Protein AF-A0A950TWC4-F1 (afdb_monomer_lite)

Structure (mmCIF, N/CA/C/O backbone):
data_AF-A0A950TWC4-F1
#
_entry.id   AF-A0A950TWC4-F1
#
loop_
_atom_site.group_PDB
_atom_site.id
_atom_site.type_symbol
_atom_site.label_atom_id
_atom_site.label_alt_id
_atom_site.label_comp_id
_atom_site.label_asym_id
_atom_site.label_entity_id
_atom_site.label_seq_id
_atom_site.pdbx_PDB_ins_code
_atom_site.Cartn_x
_atom_site.Cartn_y
_atom_site.Cartn_z
_atom_site.occupancy
_atom_site.B_iso_or_equiv
_atom_site.auth_seq_id
_atom_site.auth_comp_id
_atom_site.auth_asym_id
_atom_site.auth_atom_id
_atom_site.pdbx_PDB_model_num
ATOM 1 N N . MET A 1 1 ? 39.940 9.383 -43.742 1.00 41.28 1 MET A N 1
ATOM 2 C CA . MET A 1 1 ? 39.651 10.276 -42.597 1.00 41.28 1 MET A CA 1
ATOM 3 C C . MET A 1 1 ? 38.581 9.625 -41.734 1.00 41.28 1 MET A C 1
ATOM 5 O O . MET A 1 1 ? 37.446 9.519 -42.176 1.00 41.28 1 MET A O 1
ATOM 9 N N . ALA A 1 2 ? 38.954 9.111 -40.561 1.00 36.03 2 ALA A N 1
ATOM 10 C CA . ALA A 1 2 ? 38.044 8.441 -39.634 1.00 36.03 2 ALA A CA 1
ATOM 11 C C . ALA A 1 2 ? 37.537 9.447 -38.589 1.00 36.03 2 ALA A C 1
ATOM 13 O O . ALA A 1 2 ? 38.328 10.023 -37.844 1.00 36.03 2 ALA A O 1
ATOM 14 N N . ILE A 1 3 ? 36.223 9.676 -38.543 1.00 36.00 3 ILE A N 1
ATOM 15 C CA . ILE A 1 3 ? 35.595 10.560 -37.555 1.00 36.00 3 ILE A CA 1
ATOM 16 C C . ILE A 1 3 ? 35.283 9.733 -36.304 1.00 36.00 3 ILE A C 1
ATOM 18 O O . ILE A 1 3 ? 34.265 9.051 -36.213 1.00 36.00 3 ILE A O 1
ATOM 22 N N . SER A 1 4 ? 36.189 9.807 -35.331 1.00 35.09 4 SER A N 1
ATOM 23 C CA . SER A 1 4 ? 35.991 9.320 -33.966 1.00 35.09 4 SER A CA 1
ATOM 24 C C . SER A 1 4 ? 35.002 10.231 -33.232 1.00 35.09 4 SER A C 1
ATOM 26 O O . SER A 1 4 ? 35.330 11.358 -32.857 1.00 35.09 4 SER A O 1
ATOM 28 N N . ARG A 1 5 ? 33.765 9.762 -33.024 1.00 39.38 5 ARG A N 1
ATOM 29 C CA . ARG A 1 5 ? 32.800 10.411 -32.122 1.00 39.38 5 ARG A CA 1
ATOM 30 C C . ARG A 1 5 ? 32.915 9.795 -30.729 1.00 39.38 5 ARG A C 1
ATOM 32 O O . ARG A 1 5 ? 32.342 8.745 -30.452 1.00 39.38 5 ARG A O 1
ATOM 39 N N . LYS A 1 6 ? 33.619 10.492 -29.831 1.00 38.81 6 LYS A N 1
ATOM 40 C CA . LYS A 1 6 ? 33.555 10.267 -28.378 1.00 38.81 6 LYS A CA 1
ATOM 41 C C . LYS A 1 6 ? 32.110 10.466 -27.897 1.00 38.81 6 LYS A C 1
ATOM 43 O O . LYS A 1 6 ? 31.638 11.598 -27.813 1.00 38.81 6 LYS A O 1
ATOM 48 N N . ARG A 1 7 ? 31.407 9.379 -27.563 1.00 39.06 7 ARG A N 1
ATOM 49 C CA . ARG A 1 7 ? 30.139 9.433 -26.817 1.00 39.06 7 ARG A CA 1
ATOM 50 C C . ARG A 1 7 ? 30.451 9.751 -25.352 1.00 39.06 7 ARG A C 1
ATOM 52 O O . ARG A 1 7 ? 31.075 8.950 -24.664 1.00 39.06 7 ARG A O 1
ATOM 59 N N . LYS A 1 8 ? 30.035 10.932 -24.885 1.00 37.62 8 LYS A N 1
ATOM 60 C CA . LYS A 1 8 ? 29.981 11.258 -23.454 1.00 37.62 8 LYS A CA 1
ATOM 61 C C . LYS A 1 8 ? 28.914 10.368 -22.811 1.00 37.62 8 LYS A C 1
ATOM 63 O O . LYS A 1 8 ? 27.764 10.396 -23.237 1.00 37.62 8 LYS A O 1
ATOM 68 N N . GLY A 1 9 ? 29.315 9.567 -21.826 1.00 34.72 9 GLY A N 1
ATOM 69 C CA . GLY A 1 9 ? 28.400 8.761 -21.026 1.00 34.72 9 GLY A CA 1
ATOM 70 C C . GLY A 1 9 ? 27.410 9.649 -20.276 1.00 34.72 9 GLY A C 1
ATOM 71 O O . GLY A 1 9 ? 27.804 10.629 -19.641 1.00 34.72 9 GLY A O 1
ATOM 72 N N . ALA A 1 10 ? 26.127 9.304 -20.365 1.00 35.88 10 ALA A N 1
ATOM 73 C CA . ALA A 1 10 ? 25.090 9.866 -19.518 1.00 35.88 10 ALA A CA 1
ATOM 74 C C . ALA A 1 10 ? 25.408 9.497 -18.060 1.00 35.88 10 ALA A C 1
ATOM 76 O O . ALA A 1 10 ? 25.398 8.323 -17.689 1.00 35.88 10 ALA A O 1
ATOM 77 N N . LYS A 1 11 ? 25.744 10.494 -17.236 1.00 36.81 11 LYS A N 1
ATOM 78 C CA . LYS A 1 11 ? 25.841 10.317 -15.784 1.00 36.81 11 LYS A CA 1
ATOM 79 C C . LYS A 1 11 ? 24.438 10.003 -15.260 1.00 36.81 11 LYS A C 1
ATOM 81 O O . LYS A 1 11 ? 23.541 10.830 -15.388 1.00 36.81 11 LYS A O 1
ATOM 86 N N . ARG A 1 12 ? 24.263 8.804 -14.697 1.00 42.22 12 ARG A N 1
ATOM 87 C CA . ARG A 1 12 ? 23.040 8.360 -14.015 1.00 42.22 12 ARG A CA 1
ATOM 88 C C . ARG A 1 12 ? 22.663 9.357 -12.914 1.00 42.22 12 ARG A C 1
ATOM 90 O O . ARG A 1 12 ? 23.436 9.597 -11.992 1.00 42.22 12 ARG A O 1
ATOM 97 N N . GLN A 1 13 ? 21.456 9.899 -13.013 1.00 39.06 13 GLN A N 1
ATOM 98 C CA . GLN A 1 13 ? 20.828 10.832 -12.075 1.00 39.06 13 GLN A CA 1
ATOM 99 C C . GLN A 1 13 ? 20.218 10.094 -10.857 1.00 39.06 13 GLN A C 1
ATOM 101 O O . GLN A 1 13 ? 19.186 10.488 -10.333 1.00 39.06 13 GLN A O 1
ATOM 106 N N . THR A 1 14 ? 20.827 8.990 -10.406 1.00 45.31 14 THR A N 1
ATOM 107 C CA . THR A 1 14 ? 20.257 8.072 -9.395 1.00 45.31 14 THR A CA 1
ATOM 108 C C . THR A 1 14 ? 20.487 8.510 -7.942 1.00 45.31 14 THR A C 1
ATOM 110 O O . THR A 1 14 ? 19.869 7.970 -7.029 1.00 45.31 14 THR A O 1
ATOM 113 N N . GLY A 1 15 ? 21.334 9.518 -7.700 1.00 38.28 15 GLY A N 1
ATOM 114 C CA . GLY A 1 15 ? 21.684 9.962 -6.342 1.00 38.28 15 GLY A CA 1
ATOM 115 C C . GLY A 1 15 ? 20.553 10.661 -5.571 1.00 38.28 15 GLY A C 1
ATOM 116 O O . GLY A 1 15 ? 20.505 10.557 -4.349 1.00 38.28 15 GLY A O 1
ATOM 117 N N . SER A 1 16 ? 19.630 11.340 -6.266 1.00 50.72 16 SER A N 1
ATOM 118 C CA . SER A 1 16 ? 18.547 12.122 -5.638 1.00 50.72 16 SER A CA 1
ATOM 119 C C . SER A 1 16 ? 17.463 11.228 -5.025 1.00 50.72 16 SER A C 1
ATOM 121 O O . SER A 1 16 ? 17.103 11.381 -3.858 1.00 50.72 16 SER A O 1
ATOM 123 N N . SER A 1 17 ? 17.002 10.229 -5.783 1.00 54.53 17 SER A N 1
ATOM 124 C CA . SER A 1 17 ? 15.939 9.319 -5.346 1.00 54.53 17 SER A CA 1
ATOM 125 C C . SER A 1 17 ? 16.386 8.441 -4.170 1.00 54.53 17 SER A C 1
ATOM 127 O O . SER A 1 17 ? 15.661 8.315 -3.185 1.00 54.53 17 SER A O 1
ATOM 129 N N . LYS A 1 18 ? 17.628 7.932 -4.193 1.00 56.88 18 LYS A N 1
ATOM 130 C CA . LYS A 1 18 ? 18.190 7.134 -3.091 1.00 56.88 18 LYS A CA 1
ATOM 131 C C . LYS A 1 18 ? 18.278 7.929 -1.787 1.00 56.88 18 LYS A C 1
ATOM 133 O O . LYS A 1 18 ? 17.887 7.415 -0.745 1.00 56.88 18 LYS A O 1
ATOM 138 N N . ALA A 1 19 ? 18.734 9.184 -1.837 1.00 59.72 19 ALA A N 1
ATOM 139 C CA . ALA A 1 19 ? 18.812 10.054 -0.660 1.00 59.72 19 ALA A CA 1
ATOM 140 C C . ALA A 1 19 ? 17.426 10.375 -0.075 1.00 59.72 19 ALA A C 1
ATOM 142 O O . ALA A 1 19 ? 17.262 10.428 1.142 1.00 59.72 19 ALA A O 1
ATOM 143 N N . LYS A 1 20 ? 16.409 10.539 -0.929 1.00 63.12 20 LYS A N 1
ATOM 144 C CA . LYS A 1 20 ? 15.032 10.794 -0.496 1.00 63.12 20 LYS A CA 1
ATOM 145 C C . LYS A 1 20 ? 14.369 9.545 0.093 1.00 63.12 20 LYS A C 1
ATOM 147 O O . LYS A 1 20 ? 13.733 9.650 1.135 1.00 63.12 20 LYS A O 1
ATOM 152 N N . ILE A 1 21 ? 14.586 8.371 -0.505 1.00 59.56 21 ILE A N 1
ATOM 153 C CA . ILE A 1 21 ? 14.146 7.076 0.044 1.00 59.56 21 ILE A CA 1
ATOM 154 C C . ILE A 1 21 ? 14.851 6.785 1.373 1.00 59.56 21 ILE A C 1
ATOM 156 O O . ILE A 1 21 ? 14.195 6.355 2.314 1.00 59.56 21 ILE A O 1
ATOM 160 N N . LEU A 1 22 ? 16.151 7.080 1.491 1.00 61.31 22 LEU A N 1
ATOM 161 C CA . LEU A 1 22 ? 16.885 7.024 2.762 1.00 61.31 22 LEU A CA 1
ATOM 162 C C . LEU A 1 22 ? 16.287 7.986 3.798 1.00 61.31 22 LEU A C 1
ATOM 164 O O . LEU A 1 22 ? 16.036 7.578 4.921 1.00 61.31 22 LEU A O 1
ATOM 168 N N . GLY A 1 23 ? 15.944 9.217 3.413 1.00 67.50 23 GLY A N 1
ATOM 169 C CA . GLY A 1 23 ? 15.250 10.150 4.306 1.00 67.50 23 GLY A CA 1
ATOM 170 C C . GLY A 1 23 ? 13.864 9.657 4.744 1.00 67.50 23 GLY A C 1
ATOM 171 O O . GLY A 1 23 ? 13.478 9.846 5.896 1.00 67.50 23 GLY A O 1
ATOM 172 N N . ILE A 1 24 ? 13.120 8.992 3.854 1.00 63.09 24 ILE A N 1
ATOM 173 C CA . ILE A 1 24 ? 11.844 8.341 4.185 1.00 63.09 24 ILE A CA 1
ATOM 174 C C . ILE A 1 24 ? 12.077 7.141 5.111 1.00 63.09 24 ILE A C 1
ATOM 176 O O . ILE A 1 24 ? 11.343 6.987 6.079 1.00 63.09 24 ILE A O 1
ATOM 180 N N . ARG A 1 25 ? 13.117 6.333 4.872 1.00 61.06 25 ARG A N 1
ATOM 181 C CA . ARG A 1 25 ? 13.537 5.220 5.736 1.00 61.06 25 ARG A CA 1
ATOM 182 C C . ARG A 1 25 ? 13.889 5.695 7.141 1.00 61.06 25 ARG A C 1
ATOM 184 O O . ARG A 1 25 ? 13.463 5.072 8.110 1.00 61.06 25 ARG A O 1
ATOM 191 N N . ASP A 1 26 ? 14.654 6.771 7.256 1.00 68.56 26 ASP A N 1
ATOM 192 C CA . ASP A 1 26 ? 15.079 7.315 8.545 1.00 68.56 26 ASP A CA 1
ATOM 193 C C . ASP A 1 26 ? 13.873 7.864 9.319 1.00 68.56 26 ASP A C 1
ATOM 195 O O . ASP A 1 26 ? 13.725 7.583 10.508 1.00 68.56 26 ASP A O 1
ATOM 199 N N . ARG A 1 27 ? 12.940 8.545 8.633 1.00 64.94 27 ARG A N 1
ATOM 200 C CA . ARG A 1 27 ? 11.653 8.968 9.217 1.00 64.94 27 ARG A CA 1
ATOM 201 C C . ARG A 1 27 ? 10.775 7.786 9.615 1.00 64.94 27 ARG A C 1
ATOM 203 O O . ARG A 1 27 ? 10.258 7.787 10.720 1.00 64.94 27 ARG A O 1
ATOM 210 N N . LEU A 1 28 ? 10.655 6.766 8.768 1.00 58.25 28 LEU A N 1
ATOM 211 C CA . LEU A 1 28 ? 9.934 5.523 9.061 1.00 58.25 28 LEU A CA 1
ATOM 212 C C . LEU A 1 28 ? 10.497 4.831 10.298 1.00 58.25 28 LEU A C 1
ATOM 214 O O . LEU A 1 28 ? 9.746 4.424 11.174 1.00 58.25 28 LEU A O 1
ATOM 218 N N . THR A 1 29 ? 11.822 4.731 10.384 1.00 59.84 29 THR A N 1
ATOM 219 C CA . THR A 1 29 ? 12.501 4.135 11.536 1.00 59.84 29 THR A CA 1
ATOM 220 C C . THR A 1 29 ? 12.228 4.956 12.796 1.00 59.84 29 THR A C 1
ATOM 222 O O . THR A 1 29 ? 11.962 4.376 13.840 1.00 59.84 29 THR A O 1
ATOM 225 N N . ALA A 1 30 ? 12.223 6.289 12.702 1.00 61.56 30 ALA A N 1
ATOM 226 C CA . ALA A 1 30 ? 11.926 7.174 13.827 1.00 61.56 30 ALA A CA 1
ATOM 227 C C . ALA A 1 30 ? 10.441 7.167 14.248 1.00 61.56 30 ALA A C 1
ATOM 229 O O . ALA A 1 30 ? 10.151 7.211 15.438 1.00 61.56 30 ALA A O 1
ATOM 230 N N . GLU A 1 31 ? 9.502 7.095 13.300 1.00 58.06 31 GLU A N 1
ATOM 231 C CA . GLU A 1 31 ? 8.053 7.121 13.556 1.00 58.06 31 GLU A CA 1
ATOM 232 C C . GLU A 1 31 ? 7.493 5.748 13.960 1.00 58.06 31 GLU A C 1
ATOM 234 O O . GLU A 1 31 ? 6.546 5.681 14.742 1.00 58.06 31 GLU A O 1
ATOM 239 N N . MET A 1 32 ? 8.073 4.652 13.454 1.00 50.75 32 MET A N 1
ATOM 240 C CA . MET A 1 32 ? 7.693 3.275 13.806 1.00 50.75 32 MET A CA 1
ATOM 241 C C . MET A 1 32 ? 8.465 2.724 15.012 1.00 50.75 32 MET A C 1
ATOM 243 O O . MET A 1 32 ? 8.092 1.676 15.546 1.00 50.75 32 MET A O 1
ATOM 247 N N . ALA A 1 33 ? 9.529 3.394 15.462 1.00 48.38 33 ALA A N 1
ATOM 248 C CA . ALA A 1 33 ? 10.195 3.042 16.707 1.00 48.38 33 ALA A CA 1
ATOM 249 C C . ALA A 1 33 ? 9.285 3.365 17.898 1.00 48.38 33 ALA A C 1
ATOM 251 O O . ALA A 1 33 ? 9.281 4.472 18.428 1.00 48.38 33 ALA A O 1
ATOM 252 N N . LYS A 1 34 ? 8.574 2.348 18.382 1.00 49.22 34 LYS A N 1
ATOM 253 C CA . LYS A 1 34 ? 8.237 2.256 19.804 1.00 49.22 34 LYS A CA 1
ATOM 254 C C . LYS A 1 34 ? 8.767 0.946 20.383 1.00 49.22 34 LYS A C 1
ATOM 256 O O . LYS A 1 34 ? 8.036 -0.046 20.427 1.00 49.22 34 LYS A O 1
ATOM 261 N N . PRO A 1 35 ? 10.026 0.903 20.844 1.00 45.59 35 PRO A N 1
ATOM 262 C CA . PRO A 1 35 ? 10.302 0.214 22.090 1.00 45.59 35 PRO A CA 1
ATOM 263 C C . PRO A 1 35 ? 9.740 1.070 23.240 1.00 45.59 35 PRO A C 1
ATOM 265 O O . PRO A 1 35 ? 10.011 2.266 23.298 1.00 45.59 35 PRO A O 1
ATOM 268 N N . ASP A 1 36 ? 8.964 0.483 24.148 1.00 51.16 36 ASP A N 1
ATOM 269 C CA . ASP A 1 36 ? 8.705 1.109 25.454 1.00 51.16 36 ASP A CA 1
ATOM 270 C C . ASP A 1 36 ? 9.910 0.836 26.387 1.00 51.16 36 ASP A C 1
ATOM 272 O O . ASP A 1 36 ? 10.620 -0.165 26.213 1.00 51.16 36 ASP A O 1
ATOM 276 N N . PRO A 1 37 ? 10.249 1.726 27.330 1.00 49.66 37 PRO A N 1
ATOM 277 C CA . PRO A 1 37 ? 11.263 2.759 27.161 1.00 49.66 37 PRO A CA 1
ATOM 278 C C . PRO A 1 37 ? 12.491 2.509 28.051 1.00 49.66 37 PRO A C 1
ATOM 280 O O . PRO A 1 37 ? 13.378 3.352 28.135 1.00 49.66 37 PRO A O 1
ATOM 283 N N . GLU A 1 38 ? 12.570 1.347 28.703 1.00 47.62 38 GLU A N 1
ATOM 284 C CA . GLU A 1 38 ? 13.631 1.072 29.672 1.00 47.62 38 GLU A CA 1
ATOM 285 C C . GLU A 1 38 ? 14.754 0.190 29.124 1.00 47.62 38 GLU A C 1
ATOM 287 O O . GLU A 1 38 ? 15.860 0.277 29.640 1.00 47.62 38 GLU A O 1
ATOM 292 N N . ASN A 1 39 ? 14.535 -0.652 28.098 1.00 49.62 39 ASN A N 1
ATOM 293 C CA . ASN A 1 39 ? 15.540 -1.678 27.753 1.00 49.62 39 ASN A CA 1
ATOM 294 C C . 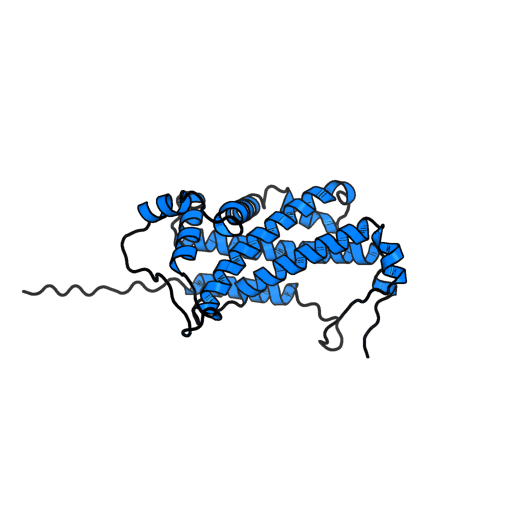ASN A 1 39 ? 15.613 -2.140 26.281 1.00 49.62 39 ASN A C 1
ATOM 296 O O . ASN A 1 39 ? 16.302 -3.119 25.997 1.00 49.62 39 ASN A O 1
ATOM 300 N N . GLY A 1 40 ? 14.905 -1.509 25.334 1.00 59.25 40 GLY A N 1
ATOM 301 C CA . GLY A 1 40 ? 14.976 -1.901 23.911 1.00 59.25 40 GLY A CA 1
ATOM 302 C C . GLY A 1 40 ? 14.527 -3.343 23.616 1.00 59.25 40 GLY A C 1
ATOM 303 O O . GLY A 1 40 ? 14.855 -3.897 22.567 1.00 59.25 40 GLY A O 1
ATOM 304 N N . LYS A 1 41 ? 13.799 -3.976 24.545 1.00 56.41 41 LYS A N 1
ATOM 305 C CA . LYS A 1 41 ? 13.308 -5.349 24.396 1.00 56.41 41 LYS A CA 1
ATOM 306 C C . LYS A 1 41 ? 12.046 -5.382 23.523 1.00 56.41 41 LYS A C 1
ATOM 308 O O . LYS A 1 41 ? 11.254 -4.440 23.560 1.00 56.41 41 LYS A O 1
ATOM 313 N N . PRO A 1 42 ? 11.814 -6.477 22.773 1.00 66.06 42 PRO A N 1
ATOM 314 C CA . PRO A 1 42 ? 10.547 -6.695 22.086 1.00 66.06 42 PRO A CA 1
ATOM 315 C C . PRO A 1 42 ? 9.387 -6.698 23.087 1.00 66.06 42 PRO A C 1
ATOM 317 O O . PRO A 1 42 ? 9.432 -7.427 24.077 1.00 66.06 42 PRO A O 1
ATOM 320 N N . TRP A 1 43 ? 8.335 -5.931 22.810 1.00 68.00 43 TRP A N 1
ATOM 321 C CA . TRP A 1 43 ? 7.103 -5.948 23.596 1.00 68.00 43 TRP A CA 1
ATOM 322 C C . TRP A 1 43 ? 6.042 -6.815 22.914 1.00 68.00 43 TRP A C 1
ATOM 324 O O . TRP A 1 43 ? 6.047 -6.999 21.693 1.00 68.00 43 TRP A O 1
ATOM 334 N N . ARG A 1 44 ? 5.144 -7.401 23.711 1.00 73.25 44 ARG A N 1
ATOM 335 C CA . ARG A 1 44 ? 4.032 -8.226 23.227 1.00 73.25 44 ARG A CA 1
ATOM 336 C C . ARG A 1 44 ? 2.809 -8.025 24.112 1.00 73.25 44 ARG A C 1
ATOM 338 O O . ARG A 1 44 ? 2.931 -7.977 25.328 1.00 73.25 44 ARG A O 1
ATOM 345 N N . VAL A 1 45 ? 1.639 -7.981 23.484 1.00 76.00 45 VAL A N 1
ATOM 346 C CA . VAL A 1 45 ? 0.331 -8.006 24.148 1.00 76.00 45 VAL A CA 1
ATOM 347 C C . VAL A 1 45 ? -0.315 -9.358 23.870 1.00 76.00 45 VAL A C 1
ATOM 349 O O . VAL A 1 45 ? -0.332 -9.813 22.726 1.00 76.00 45 VAL A O 1
ATOM 352 N N . GLN A 1 46 ? -0.818 -10.021 24.911 1.00 80.19 46 GLN A N 1
ATOM 353 C CA . GLN A 1 46 ? -1.463 -11.330 24.811 1.00 80.19 46 GLN A CA 1
ATOM 354 C C . GLN A 1 46 ? -2.918 -11.245 25.273 1.00 80.19 46 GLN A C 1
ATOM 356 O O . GLN A 1 46 ? -3.247 -10.499 26.187 1.00 80.19 46 GLN A O 1
ATOM 361 N N . LEU A 1 47 ? -3.789 -12.035 24.644 1.00 82.50 47 LEU A N 1
ATOM 362 C CA . LEU A 1 47 ? -5.189 -12.188 25.035 1.00 82.50 47 LEU A CA 1
ATOM 363 C C . LEU A 1 47 ? -5.405 -13.606 25.556 1.00 82.50 47 LEU A C 1
ATOM 365 O O . LEU A 1 47 ? -5.095 -14.57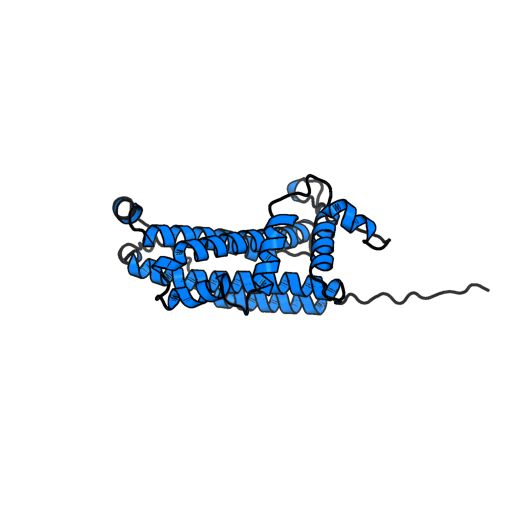5 24.864 1.00 82.50 47 LEU A O 1
ATOM 369 N N . ASN A 1 48 ? -5.972 -13.735 26.754 1.00 84.62 48 ASN A N 1
ATOM 370 C CA . ASN A 1 48 ? -6.426 -15.034 27.246 1.00 84.62 48 ASN A CA 1
ATOM 371 C C . ASN A 1 48 ? -7.772 -15.436 26.603 1.00 84.62 48 ASN A C 1
ATOM 373 O O . ASN A 1 48 ? -8.504 -14.601 26.061 1.00 84.62 48 ASN A O 1
ATOM 377 N N . GLY A 1 49 ? -8.107 -16.730 26.668 1.00 87.56 49 GLY A N 1
ATOM 378 C CA . GLY A 1 49 ? -9.298 -17.287 26.014 1.00 87.56 49 GLY A CA 1
ATOM 379 C C . GLY A 1 49 ? -10.617 -16.674 26.496 1.00 87.56 49 GLY A C 1
ATOM 380 O O . GLY A 1 49 ? -11.481 -16.360 25.678 1.00 87.56 49 GLY A O 1
ATOM 381 N N . SER A 1 50 ? -10.756 -16.435 27.803 1.00 87.56 50 SER A N 1
ATOM 382 C CA . SER A 1 50 ? -11.952 -15.814 28.388 1.00 87.56 50 SER A CA 1
ATOM 383 C C . SER A 1 50 ? -12.155 -14.384 27.882 1.00 87.56 50 SER A C 1
ATOM 385 O O . SER A 1 50 ? -13.268 -14.004 27.515 1.00 87.56 50 SER A O 1
ATOM 387 N N . ARG A 1 51 ? -11.075 -13.597 27.788 1.00 86.62 51 ARG A N 1
ATOM 388 C CA . ARG A 1 51 ? -11.121 -12.229 27.266 1.00 86.62 51 ARG A CA 1
ATOM 389 C C . ARG A 1 51 ? -11.464 -12.210 25.783 1.00 86.62 51 ARG A C 1
ATOM 391 O O . ARG A 1 51 ? -12.299 -11.411 25.370 1.00 86.62 51 ARG A O 1
ATOM 398 N N . LEU A 1 52 ? -10.887 -13.113 24.992 1.00 90.75 52 LEU A N 1
ATOM 399 C CA . LEU A 1 52 ? -11.238 -13.249 23.578 1.00 90.75 52 LEU A CA 1
ATOM 400 C C . LEU A 1 52 ? -12.721 -13.609 23.392 1.00 90.75 52 LEU A C 1
ATOM 402 O O . LEU A 1 52 ? -13.386 -13.043 22.525 1.00 90.75 52 LEU A O 1
ATOM 406 N N . ALA A 1 53 ? -13.257 -14.519 24.213 1.00 91.88 53 ALA A N 1
ATOM 407 C CA . ALA A 1 53 ? -14.666 -14.906 24.159 1.00 91.88 53 ALA A CA 1
ATOM 408 C C . ALA A 1 53 ? -15.612 -13.726 24.435 1.00 91.88 53 ALA A C 1
ATOM 410 O O . ALA A 1 53 ? -16.659 -13.633 23.795 1.00 91.88 53 ALA A O 1
ATOM 411 N N . TYR A 1 54 ? -15.217 -12.821 25.336 1.00 90.94 54 TYR A N 1
ATOM 412 C CA . TYR A 1 54 ? -15.933 -11.578 25.620 1.00 90.94 54 TYR A CA 1
ATOM 413 C C . TYR A 1 54 ? -15.817 -10.568 24.465 1.00 90.94 54 TYR A C 1
ATOM 415 O O . TYR A 1 54 ? -16.823 -10.069 23.967 1.00 90.94 54 TYR A O 1
ATOM 423 N N . LEU A 1 55 ? -14.596 -10.314 23.983 1.00 93.38 55 LEU A N 1
ATOM 424 C CA . LEU A 1 55 ? -14.321 -9.265 22.997 1.00 93.38 55 LEU A CA 1
ATOM 425 C C . LEU A 1 55 ? -14.756 -9.611 21.568 1.00 93.38 55 LEU A C 1
ATOM 427 O O . LEU A 1 55 ? -14.970 -8.710 20.768 1.00 93.38 55 LEU A O 1
ATOM 431 N N . ARG A 1 56 ? -14.912 -10.889 21.199 1.00 93.88 56 ARG A N 1
ATOM 432 C CA . ARG A 1 56 ? -15.223 -11.280 19.804 1.00 93.88 56 ARG A CA 1
ATOM 433 C C . ARG A 1 56 ? -16.514 -10.667 19.239 1.00 93.88 56 ARG A C 1
ATOM 435 O O . ARG A 1 56 ? -16.665 -10.609 18.023 1.00 93.88 56 ARG A O 1
ATOM 442 N N . GLY A 1 57 ? -17.451 -10.281 20.110 1.00 93.94 57 GLY A N 1
ATOM 443 C CA . GLY A 1 57 ? -18.687 -9.588 19.740 1.00 93.94 57 GLY A CA 1
ATOM 444 C C . GLY A 1 57 ? -18.594 -8.064 19.844 1.00 93.94 57 GLY A C 1
ATOM 445 O O . GLY A 1 57 ? -19.482 -7.379 19.342 1.00 93.94 57 GLY A O 1
ATOM 446 N N . ASP A 1 58 ? -17.536 -7.542 20.469 1.00 95.56 58 ASP A N 1
ATOM 447 C CA . ASP A 1 58 ? -17.295 -6.113 20.619 1.00 95.56 58 ASP A CA 1
ATOM 448 C C . ASP A 1 58 ? -16.926 -5.511 19.253 1.00 95.56 58 ASP A C 1
ATOM 450 O O . ASP A 1 58 ? -15.912 -5.876 18.642 1.00 95.56 58 ASP A O 1
ATOM 454 N N . PRO A 1 59 ? -17.733 -4.578 18.735 1.00 95.88 59 PRO A N 1
ATOM 455 C CA . PRO A 1 59 ? -17.464 -3.994 17.439 1.00 95.88 59 PRO A CA 1
ATOM 456 C C . PRO A 1 59 ? -16.173 -3.157 17.355 1.00 95.88 59 PRO A C 1
ATOM 458 O O . PRO A 1 59 ? -15.608 -3.063 16.263 1.00 95.88 59 PRO A O 1
ATOM 461 N N . ASP A 1 60 ? -15.700 -2.565 18.455 1.00 95.88 60 ASP A N 1
ATOM 462 C CA . ASP A 1 60 ? -14.429 -1.831 18.500 1.00 95.88 60 ASP A CA 1
ATOM 463 C C . ASP A 1 60 ? -13.247 -2.795 18.472 1.00 95.88 60 ASP A C 1
ATOM 465 O O . ASP A 1 60 ? -12.278 -2.554 17.750 1.00 95.88 60 ASP A O 1
ATOM 469 N N . PHE A 1 61 ? -13.370 -3.952 19.125 1.00 95.62 61 PHE A N 1
ATOM 470 C CA . PHE A 1 61 ? -12.388 -5.028 19.001 1.00 95.62 61 PHE A CA 1
ATOM 471 C C . PHE A 1 61 ? -12.319 -5.590 17.576 1.00 95.62 61 PHE A C 1
ATOM 473 O O . PHE A 1 61 ? -11.239 -5.833 17.036 1.00 95.62 61 PHE A O 1
ATOM 480 N N . LEU A 1 62 ? -13.465 -5.757 16.913 1.00 96.81 62 LEU A N 1
ATOM 481 C CA . LEU A 1 62 ? -13.485 -6.181 15.512 1.00 96.81 62 LEU A CA 1
ATOM 482 C C . LEU A 1 62 ? -12.803 -5.153 14.600 1.00 96.81 62 LEU A C 1
ATOM 484 O O . LEU A 1 62 ? -12.078 -5.541 13.680 1.00 96.81 62 LEU A O 1
ATOM 488 N N . THR A 1 63 ? -13.011 -3.855 14.836 1.00 97.56 63 THR A N 1
ATOM 489 C CA . THR A 1 63 ? -12.299 -2.794 14.110 1.00 97.56 63 THR A CA 1
ATOM 490 C C . THR A 1 63 ? -10.805 -2.824 14.414 1.00 97.56 63 THR A C 1
ATOM 492 O O . THR A 1 63 ? -10.014 -2.756 13.474 1.00 97.56 63 THR A O 1
ATOM 495 N N . LEU A 1 64 ? -10.417 -2.999 15.680 1.00 95.56 64 LEU A N 1
ATOM 496 C CA . LEU A 1 64 ? -9.024 -3.114 16.116 1.00 95.56 64 LEU A CA 1
ATOM 497 C C . LEU A 1 64 ? -8.299 -4.204 15.320 1.00 95.56 64 LEU A C 1
ATOM 499 O O . LEU A 1 64 ? -7.289 -3.935 14.673 1.00 95.56 64 LEU A O 1
ATOM 503 N N . VAL A 1 65 ? -8.870 -5.411 15.273 1.00 96.25 65 VAL A N 1
ATOM 504 C CA . VAL A 1 65 ? -8.301 -6.541 14.523 1.00 96.25 65 VAL A CA 1
ATOM 505 C C . VAL A 1 65 ? -8.227 -6.239 13.023 1.00 96.25 65 VAL A C 1
ATOM 507 O O . VAL A 1 65 ? -7.225 -6.555 12.380 1.00 96.25 65 VAL A O 1
ATOM 510 N N . LYS A 1 66 ? -9.257 -5.618 12.433 1.00 97.69 66 LYS A N 1
ATOM 511 C CA . LYS A 1 66 ? -9.249 -5.254 11.004 1.00 97.69 66 LYS A CA 1
ATOM 512 C C . LYS A 1 66 ? -8.154 -4.233 10.681 1.00 97.69 66 LYS A C 1
ATOM 514 O O . LYS A 1 66 ? -7.446 -4.419 9.693 1.00 97.69 66 LYS A O 1
ATOM 519 N N . ILE A 1 67 ? -7.990 -3.202 11.511 1.00 97.12 67 ILE A N 1
ATOM 520 C CA . ILE A 1 67 ? -6.925 -2.202 11.366 1.00 97.12 67 ILE A CA 1
ATOM 521 C C . ILE A 1 67 ? -5.556 -2.859 11.554 1.00 97.12 67 ILE A C 1
ATOM 523 O O . ILE A 1 67 ? -4.693 -2.682 10.700 1.00 97.12 67 ILE A O 1
ATOM 527 N N . GLY A 1 68 ? -5.377 -3.705 12.572 1.00 95.94 68 GLY A N 1
ATOM 528 C CA . GLY A 1 68 ? -4.133 -4.452 12.781 1.00 95.94 68 GLY A CA 1
ATOM 529 C C . GLY A 1 68 ? -3.754 -5.338 11.586 1.00 95.94 68 GLY A C 1
ATOM 530 O O . GLY A 1 68 ? -2.593 -5.382 11.182 1.00 95.94 68 GLY A O 1
ATOM 531 N N . ARG A 1 69 ? -4.731 -5.986 10.933 1.00 98.00 69 ARG A N 1
ATOM 532 C CA . ARG A 1 69 ? -4.495 -6.746 9.689 1.00 98.00 69 ARG A CA 1
ATOM 533 C C . ARG A 1 69 ? -4.004 -5.856 8.546 1.00 98.00 69 ARG A C 1
ATOM 535 O O . ARG A 1 69 ? -3.091 -6.257 7.827 1.00 98.00 69 ARG A O 1
ATOM 542 N N . VAL A 1 70 ? -4.593 -4.672 8.384 1.00 97.44 70 VAL A N 1
ATOM 543 C CA . VAL A 1 70 ? -4.158 -3.684 7.383 1.00 97.44 70 VAL A CA 1
ATOM 544 C C . VAL A 1 70 ? -2.748 -3.187 7.696 1.00 97.44 70 VAL A C 1
ATOM 546 O O . VAL A 1 70 ? -1.906 -3.163 6.801 1.00 97.44 70 VAL A O 1
ATOM 549 N N . MET A 1 71 ? -2.462 -2.872 8.962 1.00 96.44 71 MET A N 1
ATOM 550 C CA . MET A 1 71 ? -1.132 -2.457 9.407 1.00 96.44 71 MET A CA 1
ATOM 551 C C . MET A 1 71 ? -0.076 -3.513 9.088 1.00 96.44 71 MET A C 1
ATOM 553 O O . MET A 1 71 ? 0.933 -3.181 8.478 1.00 96.44 71 MET A O 1
ATOM 557 N N . ASN A 1 72 ? -0.325 -4.786 9.411 1.00 96.12 72 ASN A N 1
ATOM 558 C CA . ASN A 1 72 ? 0.608 -5.875 9.105 1.00 96.12 72 ASN A CA 1
ATOM 559 C C . ASN A 1 72 ? 0.894 -5.986 7.603 1.00 96.12 72 ASN A C 1
ATOM 561 O O . ASN A 1 72 ? 2.048 -6.124 7.199 1.00 96.12 72 ASN A O 1
ATOM 565 N N . ALA A 1 73 ? -0.151 -5.911 6.776 1.00 97.00 73 ALA A N 1
ATOM 566 C CA . ALA A 1 73 ? -0.024 -6.034 5.330 1.00 97.00 73 ALA A CA 1
ATOM 567 C C . ALA A 1 73 ? 0.790 -4.876 4.726 1.00 97.00 73 ALA A C 1
ATOM 569 O O . ALA A 1 73 ? 1.720 -5.108 3.949 1.00 97.00 73 ALA A O 1
ATOM 570 N N . ILE A 1 74 ? 0.486 -3.634 5.121 1.00 96.31 74 ILE A N 1
ATOM 571 C CA . ILE A 1 74 ? 1.205 -2.452 4.634 1.00 96.31 74 ILE A CA 1
ATOM 572 C C . ILE A 1 74 ? 2.638 -2.434 5.179 1.00 96.31 74 ILE A C 1
ATOM 574 O O . ILE A 1 74 ? 3.560 -2.216 4.402 1.00 96.31 74 ILE A O 1
ATOM 578 N N . ALA A 1 75 ? 2.857 -2.716 6.467 1.00 94.00 75 ALA A N 1
ATOM 579 C CA . ALA A 1 75 ? 4.191 -2.714 7.073 1.00 94.00 75 ALA A CA 1
ATOM 580 C C . ALA A 1 75 ? 5.122 -3.746 6.423 1.00 94.00 75 ALA A C 1
ATOM 582 O O . ALA A 1 75 ? 6.268 -3.423 6.118 1.00 94.00 75 ALA A O 1
ATOM 583 N N . PHE A 1 76 ? 4.623 -4.954 6.137 1.00 94.38 76 PHE A N 1
ATOM 584 C CA . PHE A 1 76 ? 5.371 -5.969 5.392 1.00 94.38 76 PHE A CA 1
ATOM 585 C C . PHE A 1 76 ? 5.818 -5.456 4.014 1.00 94.38 76 PHE A C 1
ATOM 587 O O . PHE A 1 76 ? 6.989 -5.564 3.650 1.00 94.38 76 PHE A O 1
ATOM 594 N N . ALA A 1 77 ? 4.893 -4.863 3.257 1.00 95.38 77 ALA A N 1
ATOM 595 C CA . ALA A 1 77 ? 5.174 -4.386 1.910 1.00 95.38 77 ALA A CA 1
ATOM 596 C C . ALA A 1 77 ? 6.082 -3.139 1.905 1.00 95.38 77 ALA A C 1
ATOM 598 O O . ALA A 1 77 ? 7.022 -3.053 1.119 1.00 95.38 77 ALA A O 1
ATOM 599 N N . VAL A 1 78 ? 5.875 -2.197 2.827 1.00 92.50 78 VAL A N 1
ATOM 600 C CA . VAL A 1 78 ? 6.762 -1.036 2.998 1.00 92.50 78 VAL A CA 1
ATOM 601 C C . VAL A 1 78 ? 8.166 -1.491 3.384 1.00 92.50 78 VAL A C 1
ATOM 603 O O . VAL A 1 78 ? 9.131 -1.004 2.805 1.00 92.50 78 VAL A O 1
ATOM 606 N N . HIS A 1 79 ? 8.302 -2.469 4.284 1.00 91.12 79 HIS A N 1
ATOM 607 C CA . HIS A 1 79 ? 9.608 -3.015 4.645 1.00 91.12 79 HIS A CA 1
ATOM 608 C C . HIS A 1 79 ? 10.338 -3.582 3.417 1.00 91.12 79 HIS A C 1
ATOM 610 O O . HIS A 1 79 ? 11.496 -3.248 3.179 1.00 91.12 79 HIS A O 1
ATOM 616 N N . GLY A 1 80 ? 9.665 -4.389 2.591 1.00 90.62 80 GLY A N 1
ATOM 617 C CA . GLY A 1 80 ? 10.258 -4.903 1.351 1.00 90.62 80 GLY A CA 1
ATOM 618 C C . GLY A 1 80 ? 10.655 -3.803 0.356 1.00 90.62 80 GLY A C 1
ATOM 619 O O . GLY A 1 80 ? 11.687 -3.914 -0.301 1.00 90.62 80 GLY A O 1
ATOM 620 N N . ALA A 1 81 ? 9.880 -2.718 0.276 1.00 90.19 81 ALA A N 1
ATOM 621 C CA . ALA A 1 81 ? 10.164 -1.587 -0.608 1.00 90.19 81 ALA A CA 1
ATOM 622 C C . ALA A 1 81 ? 11.287 -0.674 -0.085 1.00 90.19 81 ALA A C 1
ATOM 624 O O . ALA A 1 81 ? 12.003 -0.069 -0.869 1.00 90.19 81 ALA A O 1
ATOM 625 N N . VAL A 1 82 ? 11.455 -0.549 1.230 1.00 86.19 82 VAL A N 1
ATOM 626 C CA . VAL A 1 82 ? 12.439 0.364 1.837 1.00 86.19 82 VAL A CA 1
ATOM 627 C C . VAL A 1 82 ? 13.791 -0.307 2.059 1.00 86.19 82 VAL A C 1
ATOM 629 O O . VAL A 1 82 ? 14.833 0.334 1.918 1.00 86.19 82 VAL A O 1
ATOM 632 N N . TYR A 1 83 ? 13.779 -1.590 2.418 1.00 84.00 83 TYR A N 1
ATOM 633 C CA . TYR A 1 83 ? 14.988 -2.362 2.708 1.00 84.00 83 TYR A CA 1
ATOM 634 C C . TYR A 1 83 ? 15.394 -3.300 1.569 1.00 84.00 83 TYR A C 1
ATOM 636 O O . TYR A 1 83 ? 16.457 -3.913 1.652 1.00 84.00 83 TYR A O 1
ATOM 644 N N . GLY A 1 84 ? 14.591 -3.404 0.505 1.00 80.94 84 GLY A N 1
ATOM 645 C CA . GLY A 1 84 ? 15.041 -4.013 -0.742 1.00 80.94 84 GLY A CA 1
ATOM 646 C C . GLY A 1 84 ? 16.241 -3.238 -1.286 1.00 80.94 84 GLY A C 1
ATOM 647 O O . GLY A 1 84 ? 16.224 -2.009 -1.302 1.00 80.94 84 GLY A O 1
ATOM 648 N N . ASP A 1 85 ? 17.287 -3.948 -1.709 1.00 84.06 85 ASP A N 1
ATOM 649 C CA . ASP A 1 85 ? 18.482 -3.353 -2.316 1.00 84.06 85 ASP A CA 1
ATOM 650 C C . ASP A 1 85 ? 18.433 -3.506 -3.846 1.00 84.06 85 ASP A C 1
ATOM 652 O O . ASP A 1 85 ? 19.007 -4.456 -4.390 1.00 84.06 85 ASP A O 1
ATOM 656 N N . PRO A 1 86 ? 17.722 -2.615 -4.567 1.00 83.06 86 PRO A N 1
ATOM 657 C CA . PRO A 1 86 ? 17.546 -2.736 -6.009 1.00 83.06 86 PRO A CA 1
ATOM 658 C C . PRO A 1 86 ? 18.834 -2.548 -6.811 1.00 83.06 86 PRO A C 1
ATOM 660 O O . PRO A 1 86 ? 18.849 -2.861 -7.998 1.00 83.06 86 PRO A O 1
ATOM 663 N N . GLU A 1 87 ? 19.893 -2.012 -6.199 1.00 85.69 87 GLU A N 1
ATOM 664 C CA . GLU A 1 87 ? 21.181 -1.788 -6.859 1.00 85.69 87 GLU A CA 1
ATOM 665 C C . GLU A 1 87 ? 22.182 -2.917 -6.577 1.00 85.69 87 GLU A C 1
ATOM 667 O O . GLU A 1 87 ? 23.079 -3.136 -7.392 1.00 85.69 87 GLU A O 1
ATOM 672 N N . GLY A 1 88 ? 22.044 -3.623 -5.450 1.00 86.69 88 GLY A N 1
ATOM 673 C CA . GLY A 1 88 ? 22.984 -4.664 -5.031 1.00 86.69 88 GLY A CA 1
ATOM 674 C C . GLY A 1 88 ? 22.653 -6.082 -5.493 1.00 86.69 88 GLY A C 1
ATOM 675 O O . GLY A 1 88 ? 23.556 -6.915 -5.528 1.00 86.69 88 GLY A O 1
ATOM 676 N N . SER A 1 89 ? 21.397 -6.385 -5.845 1.00 91.44 89 SER A N 1
ATOM 677 C CA . SER A 1 89 ? 21.001 -7.741 -6.265 1.00 91.44 89 SER A CA 1
ATOM 678 C C . SER A 1 89 ? 19.731 -7.774 -7.117 1.00 91.44 89 SER A C 1
ATOM 680 O O . SER A 1 89 ? 18.866 -6.897 -7.027 1.00 91.44 89 SER A O 1
ATOM 682 N N . VAL A 1 90 ? 19.581 -8.831 -7.915 1.00 90.25 90 VAL A N 1
ATOM 683 C CA . VAL A 1 90 ? 18.377 -9.100 -8.709 1.00 90.25 90 VAL A CA 1
ATOM 684 C C . VAL A 1 90 ? 17.179 -9.379 -7.797 1.00 90.25 90 VAL A C 1
ATOM 686 O O . VAL A 1 90 ? 16.079 -8.869 -8.040 1.00 90.25 90 VAL A O 1
ATOM 689 N N . VAL A 1 91 ? 17.388 -10.122 -6.704 1.00 90.44 91 VAL A N 1
ATOM 690 C CA . VAL A 1 91 ? 16.361 -10.331 -5.673 1.00 90.44 91 VAL A CA 1
ATOM 691 C C . VAL A 1 91 ? 15.944 -9.019 -5.032 1.00 90.44 91 VAL A C 1
ATOM 693 O O . VAL A 1 91 ? 14.747 -8.795 -4.851 1.00 90.44 91 VAL A O 1
ATOM 696 N N . GLY A 1 92 ? 16.902 -8.152 -4.706 1.00 91.19 92 GLY A N 1
ATOM 697 C CA . GLY A 1 92 ? 16.633 -6.845 -4.119 1.00 91.19 92 GLY A CA 1
ATOM 698 C C . GLY A 1 92 ? 15.817 -5.955 -5.052 1.00 91.19 92 GLY A C 1
ATOM 699 O O . GLY A 1 92 ? 14.861 -5.322 -4.603 1.00 91.19 92 GLY A O 1
ATOM 700 N N . ALA A 1 93 ? 16.098 -5.982 -6.360 1.00 90.31 93 ALA A N 1
ATOM 701 C CA . ALA A 1 93 ? 15.311 -5.257 -7.361 1.00 90.31 93 ALA A CA 1
ATOM 702 C C . ALA A 1 93 ? 13.862 -5.758 -7.429 1.00 90.31 93 ALA A C 1
ATOM 704 O O . ALA A 1 93 ? 12.928 -4.952 -7.378 1.00 90.31 93 ALA A O 1
ATOM 705 N N . ARG A 1 94 ? 13.668 -7.084 -7.458 1.00 91.50 94 ARG A N 1
ATOM 706 C CA . ARG A 1 94 ? 12.339 -7.714 -7.409 1.00 91.50 94 ARG A CA 1
ATOM 707 C C . ARG A 1 94 ? 11.589 -7.340 -6.134 1.00 91.50 94 ARG A C 1
ATOM 709 O O . ARG A 1 94 ? 10.428 -6.942 -6.191 1.00 91.50 94 ARG A O 1
ATOM 716 N N . GLN A 1 95 ? 12.244 -7.479 -4.979 1.00 92.56 95 GLN A N 1
ATOM 717 C CA . GLN A 1 95 ? 11.659 -7.162 -3.677 1.00 92.56 95 GLN A CA 1
ATOM 718 C C . GLN A 1 95 ? 11.232 -5.700 -3.623 1.00 92.56 95 GLN A C 1
ATOM 720 O O . GLN A 1 95 ? 10.083 -5.434 -3.285 1.00 92.56 95 GLN A O 1
ATOM 725 N N . TYR A 1 96 ? 12.098 -4.776 -4.033 1.00 92.50 96 TYR A N 1
ATOM 726 C CA . TYR A 1 96 ? 11.799 -3.350 -4.070 1.00 92.50 96 TYR A CA 1
ATOM 727 C C . TYR A 1 96 ? 10.537 -3.045 -4.896 1.00 92.50 96 TYR A C 1
ATOM 729 O O . TYR A 1 96 ? 9.567 -2.486 -4.376 1.00 92.50 96 TYR A O 1
ATOM 737 N N . ARG A 1 97 ? 10.509 -3.458 -6.172 1.00 91.75 97 ARG A N 1
ATOM 738 C CA . ARG A 1 97 ? 9.421 -3.104 -7.103 1.00 91.75 97 ARG A CA 1
ATOM 739 C C . ARG A 1 97 ? 8.110 -3.797 -6.756 1.00 91.75 97 ARG A C 1
ATOM 741 O O . ARG A 1 97 ? 7.077 -3.138 -6.646 1.00 91.75 97 ARG A O 1
ATOM 748 N N . ARG A 1 98 ? 8.137 -5.114 -6.521 1.00 92.81 98 ARG A N 1
ATOM 749 C CA . ARG A 1 98 ? 6.915 -5.860 -6.185 1.00 92.81 98 ARG A CA 1
ATOM 750 C C . ARG A 1 98 ? 6.346 -5.418 -4.846 1.00 92.81 98 ARG A C 1
ATOM 752 O O . ARG A 1 98 ? 5.131 -5.280 -4.732 1.00 92.81 98 ARG A O 1
ATOM 759 N N . SER A 1 99 ? 7.192 -5.142 -3.854 1.00 94.69 99 SER A N 1
ATOM 760 C CA . SER A 1 99 ? 6.701 -4.684 -2.552 1.00 94.69 99 SER A CA 1
ATOM 761 C C . SER A 1 99 ? 6.099 -3.282 -2.629 1.00 94.69 99 SER A C 1
ATOM 763 O O . SER A 1 99 ? 5.101 -3.037 -1.961 1.00 94.69 99 SER A O 1
ATOM 765 N N . LEU A 1 100 ? 6.602 -2.394 -3.497 1.00 95.00 100 LEU A N 1
ATOM 766 C CA . LEU A 1 100 ? 5.966 -1.099 -3.767 1.00 95.00 100 LEU A CA 1
ATOM 767 C C . LEU A 1 100 ? 4.539 -1.266 -4.317 1.00 95.00 100 LEU A C 1
ATOM 769 O O . LEU A 1 100 ? 3.604 -0.642 -3.810 1.00 95.00 100 LEU A O 1
ATOM 773 N N . TYR A 1 101 ? 4.351 -2.120 -5.329 1.00 95.50 101 TYR A N 1
ATOM 774 C CA . TYR A 1 101 ? 3.025 -2.357 -5.913 1.00 95.50 101 TYR A CA 1
ATOM 775 C C . TYR A 1 101 ? 2.071 -3.006 -4.908 1.00 95.50 101 TYR A C 1
ATOM 777 O O . TYR A 1 101 ? 0.922 -2.583 -4.764 1.00 95.50 101 TYR A O 1
ATOM 785 N N . VAL A 1 102 ? 2.561 -3.987 -4.151 1.00 95.94 102 VAL A N 1
ATOM 786 C CA . VAL A 1 102 ? 1.793 -4.642 -3.087 1.00 95.94 102 VAL A CA 1
ATOM 787 C C . VAL A 1 102 ? 1.438 -3.652 -1.969 1.00 95.94 102 VAL A C 1
ATOM 789 O O . VAL A 1 102 ? 0.308 -3.678 -1.483 1.00 95.94 102 VAL A O 1
ATOM 792 N N . ALA A 1 103 ? 2.340 -2.735 -1.602 1.00 96.00 103 ALA A N 1
ATOM 793 C CA . ALA A 1 103 ? 2.073 -1.694 -0.608 1.00 96.00 103 ALA A CA 1
ATOM 794 C C . ALA A 1 103 ? 0.930 -0.781 -1.062 1.00 96.00 103 ALA A C 1
ATOM 796 O O . ALA A 1 103 ? -0.023 -0.581 -0.311 1.00 96.00 103 ALA A O 1
ATOM 797 N N . ALA A 1 104 ? 0.968 -0.296 -2.307 1.00 97.38 104 ALA A N 1
ATOM 798 C CA . ALA A 1 104 ? -0.137 0.460 -2.897 1.00 97.38 104 ALA A CA 1
ATOM 799 C C . ALA A 1 104 ? -1.459 -0.329 -2.857 1.00 97.38 104 ALA A C 1
ATOM 801 O O . ALA A 1 104 ? -2.489 0.197 -2.431 1.00 97.38 104 ALA A O 1
ATOM 802 N N . GLY A 1 105 ? -1.416 -1.612 -3.225 1.00 97.06 105 GLY A N 1
ATOM 803 C CA . GLY A 1 105 ? -2.553 -2.524 -3.134 1.00 97.06 105 GLY A CA 1
ATOM 804 C C . GLY A 1 105 ? -3.174 -2.579 -1.736 1.00 97.06 105 GLY A C 1
ATOM 805 O O . GLY A 1 105 ? -4.377 -2.363 -1.578 1.00 97.06 105 GLY A O 1
ATOM 806 N N . TYR A 1 106 ? -2.359 -2.819 -0.710 1.00 97.81 106 TYR A N 1
ATOM 807 C CA . TYR A 1 106 ? -2.834 -2.902 0.671 1.00 97.81 106 TYR A CA 1
ATOM 808 C C . TYR A 1 106 ? -3.297 -1.562 1.239 1.00 97.81 106 TYR A C 1
ATOM 810 O O . TYR A 1 106 ? -4.290 -1.534 1.965 1.00 97.81 106 TYR A O 1
ATOM 818 N N . VAL A 1 107 ? -2.650 -0.450 0.883 1.00 98.00 107 VAL A N 1
ATOM 819 C CA . VAL A 1 107 ? -3.115 0.893 1.266 1.00 98.00 107 VAL A CA 1
ATOM 820 C C . VAL A 1 107 ? -4.497 1.167 0.678 1.00 98.00 107 VAL A C 1
ATOM 822 O O . VAL A 1 107 ? -5.370 1.676 1.380 1.00 98.00 107 VAL A O 1
ATOM 825 N N . HIS A 1 108 ? -4.740 0.785 -0.580 1.00 98.06 108 HIS A N 1
ATOM 826 C CA . HIS A 1 108 ? -6.057 0.933 -1.194 1.00 98.06 108 HIS A CA 1
ATOM 827 C C . HIS A 1 108 ? -7.141 0.141 -0.442 1.00 98.06 108 HIS A C 1
ATOM 829 O O . HIS A 1 108 ? -8.195 0.696 -0.122 1.00 98.06 108 HIS A O 1
ATOM 835 N N . GLU A 1 109 ? -6.890 -1.126 -0.101 1.00 97.44 109 GLU A N 1
ATOM 836 C CA . GLU A 1 109 ? -7.842 -1.914 0.699 1.00 97.44 109 GLU A CA 1
ATOM 837 C C . GLU A 1 109 ? -8.005 -1.343 2.124 1.00 97.44 109 GLU A C 1
ATOM 839 O O . GLU A 1 109 ? -9.113 -1.321 2.663 1.00 97.44 109 GLU A O 1
ATOM 844 N N . GLY A 1 110 ? -6.938 -0.787 2.708 1.00 98.00 110 GLY A N 1
ATOM 845 C CA . GLY A 1 110 ? -6.980 -0.049 3.972 1.00 98.00 110 GLY A CA 1
ATOM 846 C C . GLY A 1 110 ? -7.899 1.173 3.916 1.00 98.00 110 GLY A C 1
ATOM 847 O O . GLY A 1 110 ? -8.727 1.366 4.806 1.00 98.00 110 GLY A O 1
ATOM 848 N N . ILE A 1 111 ? -7.837 1.960 2.839 1.00 98.19 111 ILE A N 1
ATOM 849 C CA . ILE A 1 111 ? -8.760 3.081 2.606 1.00 98.19 111 ILE A CA 1
ATOM 850 C C . ILE A 1 111 ? -10.207 2.590 2.536 1.00 98.19 111 ILE A C 1
ATOM 852 O O . ILE A 1 111 ? -11.087 3.201 3.144 1.00 98.19 111 ILE A O 1
ATOM 856 N N . ARG A 1 112 ? -10.474 1.482 1.835 1.00 97.94 112 ARG A N 1
ATOM 857 C CA . ARG A 1 112 ? -11.831 0.913 1.754 1.00 97.94 112 ARG A CA 1
ATOM 858 C C . ARG A 1 112 ? -12.342 0.479 3.126 1.00 97.94 112 ARG A C 1
ATOM 860 O O . ARG A 1 112 ? -13.503 0.735 3.451 1.00 97.94 112 ARG A O 1
ATOM 867 N N . LEU A 1 113 ? -11.478 -0.107 3.957 1.00 98.00 113 LEU A N 1
ATOM 868 C CA . LEU A 1 113 ? -11.808 -0.407 5.349 1.00 98.00 113 LEU A CA 1
ATOM 869 C C . LEU A 1 113 ? -12.168 0.873 6.113 1.00 98.00 113 LEU A C 1
ATOM 871 O O . LEU A 1 113 ? -13.248 0.922 6.701 1.00 98.00 113 LEU A O 1
ATOM 875 N N . VAL A 1 114 ? -11.329 1.913 6.060 1.00 97.75 114 VAL A N 1
ATOM 876 C CA . VAL A 1 114 ? -11.581 3.213 6.714 1.00 97.75 114 VAL A CA 1
ATOM 877 C C . VAL A 1 114 ? -12.930 3.791 6.279 1.00 97.75 114 VAL A C 1
ATOM 879 O O . VAL A 1 114 ? -13.741 4.191 7.114 1.00 97.75 114 VAL A O 1
ATOM 882 N N . GLN A 1 115 ? -13.228 3.766 4.979 1.00 97.06 115 GLN A N 1
ATOM 883 C CA . GLN A 1 115 ? -14.508 4.224 4.438 1.00 97.06 115 GLN A CA 1
ATOM 884 C C . GLN A 1 115 ? -15.702 3.418 4.967 1.00 97.06 115 GLN A C 1
ATOM 886 O O . GLN A 1 115 ? -16.768 3.999 5.170 1.00 97.06 115 GLN A O 1
ATOM 891 N N . SER A 1 116 ? -15.532 2.114 5.209 1.00 97.25 116 SER A N 1
ATOM 892 C CA . SER A 1 116 ? -16.591 1.244 5.739 1.00 97.25 116 SER A CA 1
ATOM 893 C C . SER A 1 116 ? -16.882 1.479 7.225 1.00 97.25 1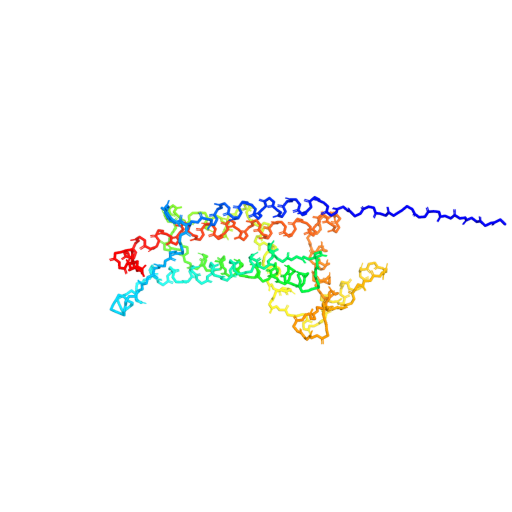16 SER A C 1
ATOM 895 O O . SER A 1 116 ? -18.025 1.339 7.653 1.00 97.25 116 SER A O 1
ATOM 897 N N . ILE A 1 117 ? -15.874 1.873 8.009 1.00 96.81 117 ILE A N 1
ATOM 898 C CA . ILE A 1 117 ? -16.009 2.078 9.460 1.00 96.81 117 ILE A CA 1
ATOM 899 C C . ILE A 1 117 ? -16.284 3.536 9.846 1.00 96.81 117 ILE A C 1
ATOM 901 O O . ILE A 1 117 ? -16.644 3.808 10.991 1.00 96.81 117 ILE A O 1
ATOM 905 N N . LYS A 1 118 ? -16.162 4.478 8.898 1.00 95.12 118 LYS A N 1
ATOM 906 C CA . LYS A 1 118 ? -16.235 5.926 9.154 1.00 95.12 118 LYS A CA 1
ATOM 907 C C . LYS A 1 118 ? -17.467 6.376 9.937 1.00 95.12 118 LYS A C 1
ATOM 909 O O . LYS A 1 118 ? -17.368 7.312 10.715 1.00 95.12 118 LYS A O 1
ATOM 914 N N . GLY A 1 119 ? -18.617 5.727 9.730 1.00 95.19 119 GLY A N 1
ATOM 915 C CA . GLY A 1 119 ? -19.876 6.125 10.363 1.00 95.19 119 GLY A CA 1
ATOM 916 C C . GLY A 1 119 ? -19.833 6.022 11.887 1.00 95.19 119 GLY A C 1
ATOM 917 O O . GLY A 1 119 ? -20.422 6.858 12.560 1.00 95.19 119 GLY A O 1
ATOM 918 N N . ARG A 1 120 ? -19.096 5.044 12.432 1.00 96.38 120 ARG A N 1
ATOM 919 C CA . ARG A 1 120 ? -18.947 4.881 13.883 1.00 96.38 120 ARG A CA 1
ATOM 920 C C . ARG A 1 120 ? -17.950 5.872 14.483 1.00 96.38 120 ARG A C 1
ATOM 922 O O . ARG A 1 120 ? -18.155 6.314 15.603 1.00 96.38 120 ARG A O 1
ATOM 929 N N . TYR A 1 121 ? -16.878 6.188 13.761 1.00 96.75 121 TYR A N 1
ATOM 930 C CA . TYR A 1 121 ? -15.722 6.897 14.320 1.00 96.75 121 TYR A CA 1
ATOM 931 C C . TYR A 1 121 ? -15.604 8.349 13.839 1.00 96.75 121 TYR A C 1
ATOM 933 O O . TYR A 1 121 ? -14.560 8.972 13.996 1.00 96.75 121 TYR A O 1
ATOM 941 N N . LEU A 1 122 ? -16.656 8.906 13.230 1.00 93.62 122 LEU A N 1
ATOM 942 C CA . LEU A 1 122 ? -16.611 10.222 12.586 1.00 93.62 122 LEU A CA 1
ATOM 943 C C . LEU A 1 122 ? -16.225 11.358 13.545 1.00 93.62 122 LEU A C 1
ATOM 945 O O . LEU A 1 122 ? -15.565 12.304 13.129 1.00 93.62 122 LEU A O 1
ATOM 949 N N . THR A 1 123 ? -16.648 11.265 14.804 1.00 92.75 123 THR A N 1
ATOM 950 C CA . THR A 1 123 ? -16.383 12.263 15.848 1.00 92.75 123 THR A CA 1
ATOM 951 C C . THR A 1 123 ? -15.090 12.001 16.614 1.00 92.75 123 THR A C 1
ATOM 953 O O . THR A 1 123 ? -14.777 12.751 17.532 1.00 92.75 123 THR A O 1
ATOM 956 N N . GLU A 1 124 ? -14.349 10.943 16.275 1.00 93.81 124 GLU A N 1
ATOM 957 C CA . GLU A 1 124 ? -13.155 10.540 17.012 1.00 93.81 124 GLU A CA 1
ATOM 958 C C . GLU A 1 124 ? -11.915 11.286 16.517 1.00 93.81 124 GLU A C 1
ATOM 960 O O . GLU A 1 124 ? -11.506 11.076 15.371 1.00 93.81 124 GLU A O 1
ATOM 965 N N . PRO A 1 125 ? -11.242 12.090 17.364 1.00 94.62 125 PRO A N 1
ATOM 966 C CA . PRO A 1 125 ? -10.054 12.831 16.943 1.00 94.62 125 PRO A CA 1
ATOM 967 C C . PRO A 1 125 ? -8.940 11.922 16.409 1.00 94.62 125 PRO A C 1
ATOM 969 O O . PRO A 1 125 ? -8.290 12.244 15.417 1.00 94.62 125 PRO A O 1
ATOM 972 N N . ALA A 1 126 ? -8.759 10.742 17.011 1.00 92.75 126 ALA A N 1
ATOM 973 C CA . ALA A 1 126 ? -7.765 9.762 16.572 1.00 92.75 126 ALA A CA 1
ATOM 974 C C . ALA A 1 126 ? -8.068 9.159 15.186 1.00 92.75 126 ALA A C 1
ATOM 976 O O . ALA A 1 126 ? -7.163 8.661 14.520 1.00 92.75 126 ALA A O 1
ATOM 977 N N . PHE A 1 127 ? -9.324 9.215 14.731 1.00 96.88 127 PHE A N 1
ATOM 978 C CA . PHE A 1 127 ? -9.738 8.732 13.414 1.00 96.88 127 PHE A CA 1
ATOM 979 C C . PHE A 1 127 ? -9.619 9.804 12.321 1.00 96.88 127 PHE A C 1
ATOM 981 O O . PHE A 1 127 ? -9.637 9.478 11.131 1.00 96.88 127 PHE A O 1
ATOM 988 N N . ASP A 1 128 ? -9.473 11.079 12.690 1.00 96.25 128 ASP A N 1
ATOM 989 C CA . ASP A 1 128 ? -9.541 12.191 11.741 1.00 96.25 128 ASP A CA 1
ATOM 990 C C . ASP A 1 128 ? -8.459 12.125 10.655 1.00 96.25 128 ASP A C 1
ATOM 992 O O . ASP A 1 128 ? -8.750 12.322 9.473 1.00 96.25 128 ASP A O 1
ATOM 996 N N . ALA A 1 129 ? -7.233 11.745 11.024 1.00 96.12 129 ALA A N 1
ATOM 997 C CA . ALA A 1 129 ? -6.148 11.561 10.063 1.00 96.12 129 ALA A CA 1
ATOM 998 C C . ALA A 1 129 ? -6.495 10.486 9.017 1.00 96.12 129 ALA A C 1
ATOM 1000 O O . ALA A 1 129 ? -6.382 10.731 7.817 1.00 96.12 129 ALA A O 1
ATOM 1001 N N . LEU A 1 130 ? -6.997 9.321 9.449 1.00 97.31 130 LEU A N 1
ATOM 1002 C CA . LEU A 1 130 ? -7.420 8.249 8.540 1.00 97.31 130 LEU A CA 1
ATOM 1003 C C . LEU A 1 130 ? -8.569 8.701 7.636 1.00 97.31 130 LEU A C 1
ATOM 1005 O O . LEU A 1 130 ? -8.552 8.445 6.429 1.00 97.31 130 LEU A O 1
ATOM 1009 N N . ARG A 1 131 ? -9.554 9.402 8.202 1.00 96.31 131 ARG A N 1
ATOM 1010 C CA . ARG A 1 131 ? -10.692 9.958 7.464 1.00 96.31 131 ARG A CA 1
ATOM 1011 C C . ARG A 1 131 ? -10.230 10.926 6.377 1.00 96.31 131 ARG A C 1
ATOM 1013 O O . ARG A 1 131 ? -10.662 10.798 5.230 1.00 96.31 131 ARG A O 1
ATOM 1020 N N . THR A 1 132 ? -9.349 11.859 6.721 1.00 96.44 132 THR A N 1
ATOM 1021 C CA . THR A 1 132 ? -8.805 12.857 5.793 1.00 96.44 132 THR A CA 1
ATOM 1022 C C . THR A 1 132 ? -7.976 12.195 4.698 1.00 96.44 132 THR A C 1
ATOM 1024 O O . THR A 1 132 ? -8.180 12.491 3.525 1.00 96.44 132 THR A O 1
ATOM 1027 N N . MET A 1 133 ? -7.162 11.191 5.022 1.00 97.25 133 MET A N 1
ATOM 1028 C CA . MET A 1 133 ? -6.430 10.434 4.001 1.00 97.25 133 MET A CA 1
ATOM 1029 C C . MET A 1 133 ? -7.359 9.658 3.058 1.00 97.25 133 MET A C 1
ATOM 1031 O O . MET A 1 133 ? -7.121 9.590 1.849 1.00 97.25 133 MET A O 1
ATOM 1035 N N . ALA A 1 134 ? -8.453 9.098 3.581 1.00 96.50 134 ALA A N 1
ATOM 1036 C CA . ALA A 1 134 ? -9.406 8.306 2.808 1.00 96.50 134 ALA A CA 1
ATOM 1037 C C . ALA A 1 134 ? -10.373 9.139 1.945 1.00 96.50 134 ALA A C 1
ATOM 1039 O O . ALA A 1 134 ? -10.872 8.625 0.939 1.00 96.50 134 ALA A O 1
ATOM 1040 N N . LEU A 1 135 ? -10.673 10.383 2.336 1.00 93.81 135 LEU A N 1
ATOM 1041 C CA . LEU A 1 135 ? -11.757 11.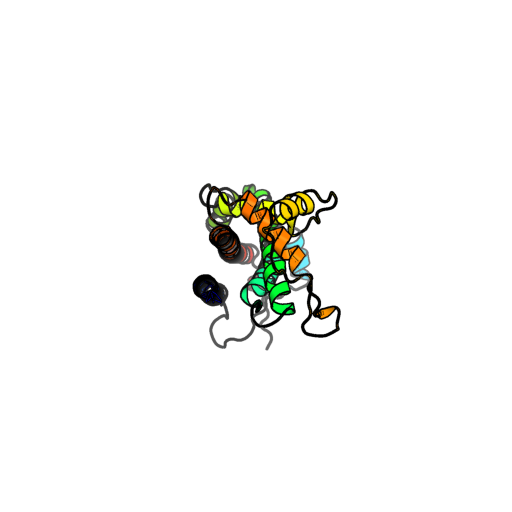190 1.749 1.00 93.81 135 LEU A CA 1
ATOM 1042 C C . LEU A 1 135 ? -11.358 12.628 1.387 1.00 93.81 135 LEU A C 1
ATOM 1044 O O . LEU A 1 135 ? -12.004 13.235 0.537 1.00 93.81 135 LEU A O 1
ATOM 1048 N N . GLY A 1 136 ? -10.323 13.178 2.016 1.00 93.31 136 GLY A N 1
ATOM 1049 C CA . GLY A 1 136 ? -9.890 14.567 1.872 1.00 93.31 136 GLY A CA 1
ATOM 1050 C C . GLY A 1 136 ? -9.293 14.870 0.502 1.00 93.31 136 GLY A C 1
ATOM 1051 O O . GLY A 1 136 ? -8.774 13.985 -0.181 1.00 93.31 136 GLY A O 1
ATOM 1052 N N . TYR A 1 137 ? -9.386 16.125 0.074 1.00 94.94 137 TYR A N 1
ATOM 1053 C CA . TYR A 1 137 ? -8.951 16.539 -1.260 1.00 94.94 137 TYR A CA 1
ATOM 1054 C C . TYR A 1 137 ? -7.432 16.411 -1.454 1.00 94.94 137 TYR A C 1
ATOM 1056 O O . TYR A 1 137 ? -6.994 15.925 -2.496 1.00 94.94 137 TYR A O 1
ATOM 1064 N N . ASP A 1 138 ? -6.651 16.749 -0.429 1.00 95.38 138 ASP A N 1
ATOM 1065 C CA . ASP A 1 138 ? -5.187 16.838 -0.508 1.00 95.38 138 ASP A CA 1
ATOM 1066 C C . ASP A 1 138 ? -4.524 15.500 -0.864 1.00 95.38 138 ASP A C 1
ATOM 1068 O O . ASP A 1 138 ? -3.581 15.447 -1.651 1.00 95.38 138 ASP A O 1
ATOM 1072 N N . ASP A 1 139 ? -5.082 14.392 -0.373 1.00 96.88 139 ASP A N 1
ATOM 1073 C CA . ASP A 1 139 ? -4.565 13.049 -0.641 1.00 96.88 139 ASP A CA 1
ATOM 1074 C C . ASP A 1 139 ? -5.189 12.397 -1.896 1.00 96.88 139 ASP A C 1
ATOM 1076 O O . ASP A 1 139 ? -4.942 11.222 -2.180 1.00 96.88 139 ASP A O 1
ATOM 1080 N N . LYS A 1 140 ? -5.991 13.127 -2.693 1.00 96.75 140 LYS A N 1
ATOM 1081 C CA . LYS A 1 140 ? -6.647 12.575 -3.898 1.00 96.75 140 LYS A CA 1
ATOM 1082 C C . LYS A 1 140 ? -5.639 11.966 -4.871 1.00 96.75 140 LYS A C 1
ATOM 1084 O O . LYS A 1 140 ? -5.869 10.865 -5.366 1.00 96.75 140 LYS A O 1
ATOM 1089 N N . LYS A 1 141 ? -4.523 12.655 -5.121 1.00 96.31 141 LYS A N 1
ATOM 1090 C CA . LYS A 1 141 ? -3.462 12.177 -6.022 1.00 96.31 141 LYS A CA 1
ATOM 1091 C C . LYS A 1 141 ? -2.897 10.834 -5.552 1.00 96.31 141 LYS A C 1
ATOM 1093 O O . LYS A 1 141 ? -2.834 9.888 -6.332 1.00 96.31 141 LYS A O 1
ATOM 1098 N N . ALA A 1 142 ? -2.551 10.734 -4.269 1.00 97.56 142 ALA A N 1
ATOM 1099 C CA . ALA A 1 142 ? -2.033 9.500 -3.689 1.00 97.56 142 ALA A CA 1
ATOM 1100 C C . ALA A 1 142 ? -3.065 8.365 -3.766 1.00 97.56 142 ALA A C 1
ATOM 1102 O O . ALA A 1 142 ? -2.724 7.246 -4.150 1.00 97.56 142 ALA A O 1
ATOM 1103 N N . ARG A 1 143 ? -4.345 8.661 -3.492 1.00 97.94 143 ARG A N 1
ATOM 1104 C CA . ARG A 1 143 ? -5.446 7.697 -3.644 1.00 97.94 143 ARG A CA 1
ATOM 1105 C C . ARG A 1 143 ? -5.612 7.197 -5.078 1.00 97.94 143 ARG A C 1
ATOM 1107 O O . ARG A 1 143 ? -5.881 6.012 -5.271 1.00 97.94 143 ARG A O 1
ATOM 1114 N N . ASP A 1 144 ? -5.463 8.072 -6.068 1.00 97.44 144 ASP A N 1
ATOM 1115 C CA . ASP A 1 144 ? -5.536 7.693 -7.480 1.00 97.44 144 ASP A CA 1
ATOM 1116 C C . ASP A 1 144 ? -4.369 6.778 -7.873 1.00 97.44 144 ASP A C 1
ATOM 1118 O O . ASP A 1 144 ? -4.611 5.733 -8.480 1.00 97.44 144 ASP A O 1
ATOM 1122 N N . TYR A 1 145 ? -3.142 7.087 -7.439 1.00 97.50 145 TYR A N 1
ATOM 1123 C CA . TYR A 1 145 ? -1.980 6.217 -7.656 1.00 97.50 145 TYR A CA 1
ATOM 1124 C C . TYR A 1 145 ? -2.195 4.827 -7.056 1.00 97.50 145 TYR A C 1
ATOM 1126 O O . TYR A 1 145 ? -2.122 3.832 -7.778 1.00 97.50 145 TYR A O 1
ATOM 1134 N N . VAL A 1 146 ? -2.522 4.735 -5.760 1.00 97.56 146 VAL A N 1
ATOM 1135 C CA . VAL A 1 146 ? -2.662 3.423 -5.109 1.00 97.56 146 VAL A CA 1
ATOM 1136 C C . VAL A 1 146 ? -3.814 2.605 -5.692 1.00 97.56 146 VAL A C 1
ATOM 1138 O O . VAL A 1 146 ? -3.691 1.390 -5.824 1.00 97.56 146 VAL A O 1
ATOM 1141 N N . ARG A 1 147 ? -4.909 3.255 -6.108 1.00 96.44 147 ARG A N 1
ATOM 1142 C CA . ARG A 1 147 ? -6.048 2.596 -6.764 1.00 96.44 147 ARG A CA 1
ATOM 1143 C C . ARG A 1 147 ? -5.664 2.006 -8.119 1.00 96.44 147 ARG A C 1
ATOM 1145 O O . ARG A 1 147 ? -6.020 0.864 -8.398 1.00 96.44 147 ARG A O 1
ATOM 1152 N N . VAL A 1 148 ? -4.969 2.770 -8.960 1.00 94.88 148 VAL A N 1
ATOM 1153 C CA . VAL A 1 148 ? -4.555 2.295 -10.289 1.00 94.88 148 VAL A CA 1
ATOM 1154 C C . VAL A 1 148 ? -3.528 1.176 -10.160 1.00 94.88 148 VAL A C 1
ATOM 1156 O O . VAL A 1 148 ? -3.722 0.121 -10.753 1.00 94.88 148 VAL A O 1
ATOM 1159 N N . ILE A 1 149 ? -2.499 1.349 -9.327 1.00 94.94 149 ILE A N 1
ATOM 1160 C CA . ILE A 1 149 ? -1.473 0.321 -9.089 1.00 94.94 149 ILE A CA 1
ATOM 1161 C C . ILE A 1 149 ? -2.118 -0.981 -8.590 1.00 94.94 149 ILE A C 1
ATOM 1163 O O . ILE A 1 149 ? -1.845 -2.058 -9.117 1.00 94.94 149 ILE A O 1
ATOM 1167 N N . ARG A 1 150 ? -3.057 -0.893 -7.636 1.00 93.69 150 ARG A N 1
ATOM 1168 C CA . ARG A 1 150 ? -3.831 -2.045 -7.143 1.00 93.69 150 ARG A CA 1
ATOM 1169 C C . ARG A 1 150 ? -4.532 -2.802 -8.275 1.00 93.69 150 ARG A C 1
ATOM 1171 O O . ARG A 1 150 ? -4.506 -4.034 -8.310 1.00 93.69 150 ARG A O 1
ATOM 1178 N N . ASN A 1 151 ? -5.199 -2.064 -9.159 1.00 90.12 151 ASN A N 1
ATOM 1179 C CA . ASN A 1 151 ? -6.046 -2.626 -10.209 1.00 90.12 151 ASN A CA 1
ATOM 1180 C C . ASN A 1 151 ? -5.281 -3.099 -11.442 1.00 90.12 151 ASN A C 1
ATOM 1182 O O . ASN A 1 151 ? -5.832 -3.912 -12.167 1.00 90.12 151 ASN A O 1
ATOM 1186 N N . MET A 1 152 ? -4.070 -2.597 -11.684 1.00 86.25 152 MET A N 1
ATOM 1187 C CA . MET A 1 152 ? -3.378 -2.820 -12.956 1.00 86.25 152 MET A CA 1
ATOM 1188 C C . MET A 1 152 ? -2.059 -3.584 -12.824 1.00 86.25 152 MET A C 1
ATOM 1190 O O . MET A 1 152 ? -1.656 -4.208 -13.793 1.00 86.25 152 MET A O 1
ATOM 1194 N N . THR A 1 153 ? -1.375 -3.532 -11.673 1.00 83.69 153 THR A N 1
ATOM 1195 C CA . THR A 1 153 ? -0.011 -4.098 -11.552 1.00 83.69 153 THR A CA 1
ATOM 1196 C C . THR A 1 153 ? 0.197 -4.962 -10.301 1.00 83.69 153 THR A C 1
ATOM 1198 O O . THR A 1 153 ? 0.971 -5.926 -10.306 1.00 83.69 153 THR A O 1
ATOM 1201 N N . ALA A 1 154 ? -0.498 -4.657 -9.198 1.00 83.12 154 ALA A N 1
ATOM 1202 C CA . ALA A 1 154 ? -0.294 -5.354 -7.928 1.00 83.12 154 ALA A CA 1
ATOM 1203 C C . ALA A 1 154 ? -1.015 -6.710 -7.852 1.00 83.12 154 ALA A C 1
ATOM 1205 O O . ALA A 1 154 ? -0.399 -7.703 -7.465 1.00 83.12 154 ALA A O 1
ATOM 1206 N N . PHE A 1 155 ? -2.313 -6.744 -8.187 1.00 83.25 155 PHE A N 1
ATOM 1207 C CA . PHE A 1 155 ? -3.179 -7.914 -7.951 1.00 83.25 155 PHE A CA 1
ATOM 1208 C C . PHE A 1 155 ? -3.943 -8.414 -9.178 1.00 83.25 155 PHE A C 1
ATOM 1210 O O . PHE A 1 155 ? -4.583 -9.457 -9.095 1.00 83.25 155 PHE A O 1
ATOM 1217 N N . HIS A 1 156 ? -3.888 -7.692 -10.294 1.00 80.25 156 HIS A N 1
ATOM 1218 C CA . HIS A 1 156 ? -4.498 -8.116 -11.550 1.00 80.25 156 HIS A CA 1
ATOM 1219 C C . HIS A 1 156 ? -3.375 -8.151 -12.572 1.00 80.25 156 HIS A C 1
ATOM 1221 O O . HIS A 1 156 ? -2.666 -7.160 -12.736 1.00 80.25 156 HIS A O 1
ATOM 1227 N N . LEU A 1 157 ? -3.167 -9.319 -13.168 1.00 78.94 157 LEU A N 1
ATOM 1228 C CA . LEU A 1 157 ? -2.241 -9.476 -14.280 1.00 78.94 157 LEU A CA 1
ATOM 1229 C C . LEU A 1 157 ? -2.969 -9.072 -15.566 1.00 78.94 157 LEU A C 1
ATOM 1231 O O . LEU A 1 157 ? -4.195 -9.161 -15.635 1.00 78.94 157 LEU A O 1
ATOM 1235 N N . ASP A 1 158 ? -2.216 -8.623 -16.565 1.00 84.56 158 ASP A N 1
ATOM 1236 C CA . ASP A 1 158 ? -2.728 -8.153 -17.855 1.00 84.56 158 ASP A CA 1
ATOM 1237 C C . ASP A 1 158 ? -3.269 -9.311 -18.716 1.00 84.56 158 ASP A C 1
ATOM 1239 O O . ASP A 1 158 ? -2.660 -9.722 -19.695 1.00 84.56 158 ASP A O 1
ATOM 1243 N N . GLU A 1 159 ? -4.413 -9.875 -18.320 1.00 83.06 159 GLU A N 1
ATOM 1244 C CA . GLU A 1 159 ? -5.011 -11.074 -18.931 1.00 83.06 159 GLU A CA 1
ATOM 1245 C C . GLU A 1 159 ? -5.339 -10.895 -20.422 1.00 83.06 159 GLU A C 1
ATOM 1247 O O . GLU A 1 159 ? -5.309 -11.856 -21.186 1.00 83.06 159 GLU A O 1
ATOM 1252 N N . ALA A 1 160 ? -5.645 -9.664 -20.842 1.00 85.12 160 ALA A N 1
ATOM 1253 C CA . ALA A 1 160 ? -6.040 -9.331 -22.209 1.00 85.12 160 ALA A CA 1
ATOM 1254 C C . ALA A 1 160 ? -4.915 -8.675 -23.040 1.00 85.12 160 ALA A C 1
ATOM 1256 O O . ALA A 1 160 ? -5.194 -8.124 -24.107 1.00 85.12 160 ALA A O 1
ATOM 1257 N N . ASP A 1 161 ? -3.667 -8.703 -22.559 1.00 86.25 161 ASP A N 1
ATOM 1258 C CA . ASP A 1 161 ? -2.483 -8.066 -23.161 1.00 86.25 161 ASP A CA 1
ATOM 1259 C C . ASP A 1 161 ? -2.617 -6.549 -23.435 1.00 86.25 161 ASP A C 1
ATOM 1261 O O . ASP A 1 161 ? -1.855 -5.994 -24.238 1.00 86.25 161 ASP A O 1
ATOM 1265 N N . ILE A 1 162 ? -3.604 -5.863 -22.853 1.00 83.69 162 ILE A N 1
ATOM 1266 C CA . ILE A 1 162 ? -3.931 -4.475 -23.211 1.00 83.69 162 ILE A CA 1
ATOM 1267 C C . ILE A 1 162 ? -2.777 -3.565 -22.796 1.00 83.69 162 ILE A C 1
ATOM 1269 O O . ILE A 1 162 ? -2.253 -2.814 -23.621 1.00 83.69 162 ILE A O 1
ATOM 1273 N N . VAL A 1 163 ? -2.347 -3.681 -21.538 1.00 85.50 163 VAL A N 1
ATOM 1274 C CA . VAL A 1 163 ? -1.259 -2.870 -20.975 1.00 85.50 163 VAL A CA 1
ATOM 1275 C C . VAL A 1 163 ? 0.056 -3.194 -21.674 1.00 85.50 163 VAL A C 1
ATOM 1277 O O . VAL A 1 163 ? 0.793 -2.303 -22.098 1.00 85.50 163 VAL A O 1
ATOM 1280 N N . THR A 1 164 ? 0.337 -4.482 -21.842 1.00 90.25 164 THR A N 1
ATOM 1281 C CA . THR A 1 164 ? 1.587 -4.986 -22.402 1.00 90.25 164 THR A CA 1
ATOM 1282 C C . THR A 1 164 ? 1.765 -4.515 -23.838 1.00 90.25 164 THR A C 1
ATOM 1284 O O . THR A 1 164 ? 2.817 -3.976 -24.183 1.00 90.25 164 THR A O 1
ATOM 1287 N N . ARG A 1 165 ? 0.737 -4.657 -24.684 1.00 90.81 165 ARG A N 1
ATOM 1288 C CA . ARG A 1 165 ? 0.797 -4.205 -26.084 1.00 90.81 165 ARG A CA 1
ATOM 1289 C C . ARG A 1 165 ? 0.936 -2.696 -26.180 1.00 90.81 165 ARG A C 1
ATOM 1291 O O . ARG A 1 165 ? 1.774 -2.220 -26.944 1.00 90.81 165 ARG A O 1
ATOM 1298 N N . GLU A 1 166 ? 0.142 -1.961 -25.407 1.00 88.69 166 GLU A N 1
ATOM 1299 C CA . GLU A 1 166 ? 0.168 -0.502 -25.412 1.00 88.69 166 GLU A CA 1
ATOM 1300 C C . GLU A 1 166 ? 1.564 0.035 -25.077 1.00 88.69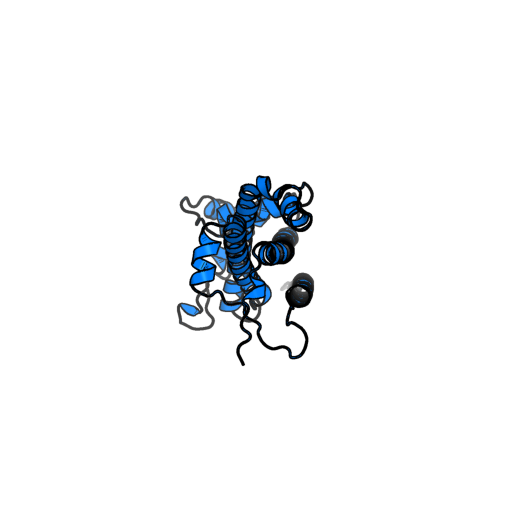 166 GLU A C 1
ATOM 1302 O O . GLU A 1 166 ? 2.104 0.869 -25.808 1.00 88.69 166 GLU A O 1
ATOM 1307 N N . VAL A 1 167 ? 2.174 -0.484 -24.012 1.00 91.00 167 VAL A N 1
ATOM 1308 C CA . VAL A 1 167 ? 3.491 -0.047 -23.548 1.00 91.00 167 VAL A CA 1
ATOM 1309 C C . VAL A 1 167 ? 4.599 -0.454 -24.517 1.00 91.00 167 VAL A C 1
ATOM 1311 O O . VAL A 1 167 ? 5.461 0.366 -24.840 1.00 91.00 167 VAL A O 1
ATOM 1314 N N . LEU A 1 168 ? 4.594 -1.695 -25.015 1.00 92.19 168 LEU A N 1
ATOM 1315 C CA . LEU A 1 168 ? 5.641 -2.186 -25.920 1.00 92.19 168 LEU A CA 1
ATOM 1316 C C . LEU A 1 168 ? 5.729 -1.377 -27.218 1.00 92.19 168 LEU A C 1
ATOM 1318 O O . LEU A 1 168 ? 6.824 -1.202 -27.748 1.00 92.19 168 LEU A O 1
ATOM 1322 N N . CYS A 1 169 ? 4.610 -0.842 -27.710 1.00 89.75 169 CYS A N 1
ATOM 1323 C CA . CYS A 1 169 ? 4.598 0.028 -28.887 1.00 89.75 169 CYS A CA 1
ATOM 1324 C C . CYS A 1 169 ? 5.254 1.398 -28.652 1.00 89.75 169 CYS A C 1
ATOM 1326 O O . CYS A 1 169 ? 5.609 2.073 -29.618 1.00 89.75 169 CYS A O 1
ATOM 1328 N N . LYS A 1 170 ? 5.397 1.822 -27.394 1.00 86.69 170 LYS A N 1
ATOM 1329 C CA . LYS A 1 170 ? 5.830 3.176 -27.020 1.00 86.69 170 LYS A CA 1
ATOM 1330 C C . LYS A 1 170 ? 7.191 3.199 -26.331 1.00 86.69 170 LYS A C 1
ATOM 1332 O O . LYS A 1 170 ? 7.838 4.246 -26.293 1.00 86.69 170 LYS A O 1
ATOM 1337 N N . ILE A 1 171 ? 7.651 2.063 -25.802 1.00 86.75 171 ILE A N 1
ATOM 1338 C CA . ILE A 1 171 ? 8.995 1.943 -25.237 1.00 86.75 171 ILE A CA 1
ATOM 1339 C C . ILE A 1 171 ? 10.040 2.204 -26.342 1.00 86.75 171 ILE A C 1
ATOM 1341 O O . ILE A 1 171 ? 10.009 1.551 -27.387 1.00 86.75 171 ILE A O 1
ATOM 1345 N N . PRO A 1 172 ? 10.997 3.129 -26.125 1.00 85.94 172 PRO A N 1
ATOM 1346 C CA . PRO A 1 172 ? 12.049 3.396 -27.098 1.00 85.94 172 PRO A CA 1
ATOM 1347 C C . PRO A 1 172 ? 12.913 2.158 -27.392 1.00 85.94 172 PRO A C 1
ATOM 1349 O O . PRO A 1 172 ? 13.186 1.369 -26.490 1.00 85.94 172 PRO A O 1
ATOM 1352 N N . PRO A 1 173 ? 13.441 1.997 -28.616 1.00 87.50 173 PRO A N 1
ATOM 1353 C CA . PRO A 1 173 ? 14.425 0.958 -28.897 1.00 87.50 173 PRO A CA 1
ATOM 1354 C C . PRO A 1 173 ? 15.696 1.141 -28.055 1.00 87.50 173 PRO A C 1
ATOM 1356 O O . PRO A 1 173 ? 16.231 2.246 -27.938 1.00 87.50 173 PRO A O 1
ATOM 1359 N N . GLY A 1 174 ? 16.219 0.051 -27.497 1.00 88.19 174 GLY A N 1
ATOM 1360 C CA . GLY A 1 174 ? 17.385 0.081 -26.616 1.00 88.19 174 GLY A CA 1
ATOM 1361 C C . GLY A 1 174 ? 17.743 -1.299 -26.074 1.00 88.19 174 GLY A C 1
ATOM 1362 O O . GLY A 1 174 ? 17.154 -2.300 -26.474 1.00 88.19 174 GLY A O 1
ATOM 1363 N N . MET A 1 175 ? 18.718 -1.353 -25.163 1.00 90.75 175 MET A N 1
ATOM 1364 C CA . MET A 1 175 ? 19.009 -2.572 -24.405 1.00 90.75 175 MET A CA 1
ATOM 1365 C C . MET A 1 175 ? 18.241 -2.556 -23.086 1.00 90.75 175 MET A C 1
ATOM 1367 O O . MET A 1 175 ? 18.292 -1.576 -22.337 1.00 90.75 175 MET A O 1
ATOM 1371 N N . TYR A 1 176 ? 17.533 -3.648 -22.832 1.00 91.25 176 TYR A N 1
ATOM 1372 C CA . TYR A 1 176 ? 16.691 -3.861 -21.667 1.00 91.25 176 TYR A CA 1
ATOM 1373 C C . TYR A 1 176 ? 17.041 -5.224 -21.081 1.00 91.25 176 TYR A C 1
ATOM 1375 O O . TYR A 1 176 ? 17.173 -6.194 -21.829 1.00 91.25 176 TYR A O 1
ATOM 1383 N N . ASP A 1 177 ? 17.178 -5.294 -19.761 1.00 91.19 177 ASP A N 1
ATOM 1384 C CA . ASP A 1 177 ? 17.304 -6.574 -19.079 1.00 91.19 177 ASP A CA 1
ATOM 1385 C C . ASP A 1 177 ? 15.946 -7.276 -19.137 1.00 91.19 177 ASP A C 1
ATOM 1387 O O . ASP A 1 177 ? 14.934 -6.734 -18.694 1.00 91.19 177 ASP A O 1
ATOM 1391 N N . LEU A 1 178 ? 15.906 -8.462 -19.747 1.00 93.31 178 LEU A N 1
ATOM 1392 C CA . LEU A 1 178 ? 14.668 -9.233 -19.861 1.00 93.31 178 LEU A CA 1
ATOM 1393 C C . LEU A 1 178 ? 14.351 -9.932 -18.534 1.00 93.31 178 LEU A C 1
ATOM 1395 O O . LEU A 1 178 ? 13.279 -9.759 -17.957 1.00 93.31 178 LEU A O 1
ATOM 1399 N N . ALA A 1 179 ? 15.317 -10.713 -18.057 1.00 94.94 179 ALA A N 1
ATOM 1400 C CA . ALA A 1 179 ? 15.256 -11.476 -16.824 1.00 94.94 179 ALA A CA 1
ATOM 1401 C C . ALA A 1 179 ? 16.668 -11.698 -16.267 1.00 94.94 179 ALA A C 1
ATOM 1403 O O . ALA A 1 179 ? 17.654 -11.611 -17.001 1.00 94.94 179 ALA A O 1
ATOM 1404 N N . GLY A 1 180 ? 16.756 -12.030 -14.984 1.00 93.56 180 GLY A N 1
ATOM 1405 C CA . GLY A 1 180 ? 18.009 -12.349 -14.311 1.00 93.56 180 GLY A CA 1
ATOM 1406 C C . GLY A 1 180 ? 17.791 -13.147 -13.032 1.00 93.56 180 GLY A C 1
ATOM 1407 O O . GLY A 1 180 ? 16.659 -13.439 -12.647 1.00 93.56 180 GLY A O 1
ATOM 1408 N N . GLY A 1 181 ? 18.886 -13.472 -12.358 1.00 94.12 181 GLY A N 1
ATOM 1409 C CA . GLY A 1 181 ? 18.897 -14.039 -11.014 1.00 94.12 181 GLY A CA 1
ATOM 1410 C C . GLY A 1 181 ? 20.278 -13.872 -10.394 1.00 94.12 181 GLY A C 1
ATOM 1411 O O . GLY A 1 181 ? 21.266 -13.757 -11.121 1.00 94.12 181 GLY A O 1
ATOM 1412 N N . ASP A 1 182 ? 20.341 -13.834 -9.066 1.00 92.12 182 ASP A N 1
ATOM 1413 C CA . ASP A 1 182 ? 21.618 -13.791 -8.337 1.00 92.12 182 ASP A CA 1
ATOM 1414 C C . ASP A 1 182 ? 22.338 -15.148 -8.397 1.00 92.12 182 ASP A C 1
ATOM 1416 O O . ASP A 1 182 ? 23.564 -15.231 -8.329 1.00 92.12 182 ASP A O 1
ATOM 1420 N N . ASP A 1 183 ? 21.568 -16.220 -8.581 1.00 92.06 183 ASP A N 1
ATOM 1421 C CA . ASP A 1 183 ? 22.042 -17.572 -8.834 1.00 92.06 183 ASP A CA 1
ATOM 1422 C C . ASP A 1 183 ? 21.118 -18.293 -9.838 1.00 92.06 183 ASP A C 1
ATOM 1424 O O . ASP A 1 183 ? 20.288 -17.683 -10.512 1.00 92.06 183 ASP A O 1
ATOM 1428 N N . ARG A 1 184 ? 21.281 -19.612 -9.988 1.00 91.88 184 ARG A N 1
ATOM 1429 C CA . ARG A 1 184 ? 20.453 -20.433 -10.892 1.00 91.88 184 ARG A CA 1
ATOM 1430 C C . ARG A 1 184 ? 19.204 -21.012 -10.219 1.00 91.88 184 ARG A C 1
ATOM 1432 O O . ARG A 1 184 ? 18.638 -21.979 -10.727 1.00 91.88 184 ARG A O 1
ATOM 1439 N N . THR A 1 185 ? 18.785 -20.475 -9.076 1.00 93.12 185 THR A N 1
ATOM 1440 C CA . THR A 1 185 ? 17.593 -20.940 -8.362 1.00 93.12 185 THR A CA 1
ATOM 1441 C C . THR A 1 185 ? 16.371 -20.096 -8.712 1.00 93.12 185 THR A C 1
ATOM 1443 O O . THR A 1 185 ? 16.453 -18.904 -9.001 1.00 93.12 185 THR A O 1
ATOM 1446 N N . VAL A 1 186 ? 15.186 -20.705 -8.625 1.00 89.88 186 VAL A N 1
ATOM 1447 C CA . VAL A 1 186 ? 13.913 -19.987 -8.818 1.00 89.88 186 VAL A CA 1
ATOM 1448 C C . VAL A 1 186 ? 13.706 -18.915 -7.741 1.00 89.88 186 VAL A C 1
ATOM 1450 O O . VAL A 1 186 ? 13.047 -17.906 -7.982 1.00 89.88 186 VAL A O 1
ATOM 1453 N N . ALA A 1 187 ? 14.302 -19.089 -6.557 1.00 90.00 187 ALA A N 1
ATOM 1454 C CA . ALA A 1 187 ? 14.182 -18.134 -5.465 1.00 90.00 187 ALA A CA 1
ATOM 1455 C C . ALA A 1 187 ? 14.798 -16.771 -5.814 1.00 90.00 187 ALA A C 1
ATOM 1457 O O . ALA A 1 187 ? 14.273 -15.751 -5.357 1.00 90.00 187 ALA A O 1
ATOM 1458 N N . THR A 1 188 ? 15.844 -16.737 -6.650 1.00 91.12 188 THR A N 1
ATOM 1459 C CA . THR A 1 188 ? 16.523 -15.493 -7.047 1.00 91.12 188 THR A CA 1
ATOM 1460 C C . THR A 1 188 ? 16.084 -14.927 -8.395 1.00 91.12 188 THR A C 1
ATOM 1462 O O . THR A 1 188 ? 16.423 -13.791 -8.720 1.00 91.12 188 THR A O 1
ATOM 1465 N N . PHE A 1 189 ? 15.275 -15.676 -9.148 1.00 92.69 189 PHE A N 1
ATOM 1466 C CA . PHE A 1 189 ? 14.766 -15.261 -10.451 1.00 92.69 189 PHE A CA 1
ATOM 1467 C C . PHE A 1 189 ? 13.939 -13.968 -10.383 1.00 92.69 189 PHE A C 1
ATOM 1469 O O . PHE A 1 189 ? 13.037 -13.821 -9.549 1.00 92.69 189 PHE A O 1
ATOM 1476 N N . ASN A 1 190 ? 14.191 -13.064 -11.325 1.00 92.94 190 ASN A N 1
ATOM 1477 C CA . ASN A 1 190 ? 13.377 -11.889 -11.590 1.00 92.94 190 ASN A CA 1
ATOM 1478 C C . ASN A 1 190 ? 13.173 -11.704 -13.096 1.00 92.94 190 ASN A C 1
ATOM 1480 O O . ASN A 1 190 ? 14.124 -11.803 -13.870 1.00 92.94 190 ASN A O 1
ATOM 1484 N N . PHE A 1 191 ? 11.957 -11.350 -13.500 1.00 93.75 191 PHE A N 1
ATOM 1485 C CA . PHE A 1 191 ? 11.653 -10.941 -14.868 1.00 93.75 191 PHE A CA 1
ATOM 1486 C C . PHE A 1 191 ? 11.590 -9.407 -14.924 1.00 93.75 191 PHE A C 1
ATOM 1488 O O . PHE A 1 191 ? 10.517 -8.810 -14.860 1.00 93.75 191 PHE A O 1
ATOM 1495 N N . ASP A 1 192 ? 12.768 -8.771 -14.976 1.00 90.94 192 ASP A N 1
ATOM 1496 C CA . ASP A 1 192 ? 12.944 -7.314 -14.831 1.00 90.94 192 ASP A CA 1
ATOM 1497 C C . ASP A 1 192 ? 12.071 -6.506 -15.801 1.00 90.94 192 ASP A C 1
ATOM 1499 O O . ASP A 1 192 ? 11.505 -5.473 -15.431 1.00 90.94 192 ASP A O 1
ATOM 1503 N N . PHE A 1 193 ? 11.902 -7.010 -17.024 1.00 92.50 193 PHE A N 1
ATOM 1504 C CA . PHE A 1 193 ? 11.160 -6.304 -18.057 1.00 92.50 193 PHE A CA 1
ATOM 1505 C C . PHE A 1 193 ? 9.656 -6.212 -17.777 1.00 92.50 193 PHE A C 1
ATOM 1507 O O . PHE A 1 193 ? 9.048 -5.220 -18.168 1.00 92.50 193 PHE A O 1
ATOM 1514 N N . ALA A 1 194 ? 9.059 -7.169 -17.053 1.00 92.25 194 ALA A N 1
ATOM 1515 C CA . ALA A 1 194 ? 7.646 -7.075 -16.663 1.00 92.25 194 ALA A CA 1
ATOM 1516 C C . ALA A 1 194 ? 7.425 -5.914 -15.689 1.00 92.25 194 ALA A C 1
ATOM 1518 O O . ALA A 1 194 ? 6.574 -5.062 -15.930 1.00 92.25 194 ALA A O 1
ATOM 1519 N N . ASP A 1 195 ? 8.260 -5.802 -14.652 1.00 91.19 195 ASP A N 1
ATOM 1520 C CA . ASP A 1 195 ? 8.171 -4.677 -13.715 1.00 91.19 195 ASP A CA 1
ATOM 1521 C C . ASP A 1 195 ? 8.406 -3.328 -14.418 1.00 91.19 195 ASP A C 1
ATOM 1523 O O . ASP A 1 195 ? 7.876 -2.293 -13.999 1.00 91.19 195 ASP A O 1
ATOM 1527 N N . ARG A 1 196 ? 9.219 -3.325 -15.484 1.00 90.56 196 ARG A N 1
ATOM 1528 C CA . ARG A 1 196 ? 9.468 -2.138 -16.303 1.00 90.56 196 ARG A CA 1
ATOM 1529 C C . ARG A 1 196 ? 8.274 -1.771 -17.178 1.00 90.56 196 ARG A C 1
ATOM 1531 O O . ARG A 1 196 ? 8.016 -0.578 -17.322 1.00 90.56 196 ARG A O 1
ATOM 1538 N N . ILE A 1 197 ? 7.561 -2.753 -17.728 1.00 92.94 197 ILE A N 1
ATOM 1539 C CA . ILE A 1 197 ? 6.298 -2.539 -18.448 1.00 92.94 197 ILE A CA 1
ATOM 1540 C C . ILE A 1 197 ? 5.268 -1.916 -17.503 1.00 92.94 197 ILE A C 1
ATOM 1542 O O . ILE A 1 197 ? 4.708 -0.871 -17.832 1.00 92.94 197 ILE A O 1
ATOM 1546 N N . ASP A 1 198 ? 5.114 -2.475 -16.300 1.00 93.19 198 ASP A N 1
ATOM 1547 C CA . ASP A 1 198 ? 4.211 -1.951 -15.269 1.00 93.19 198 ASP A CA 1
ATOM 1548 C C . ASP A 1 198 ? 4.521 -0.482 -14.940 1.00 93.19 198 ASP A C 1
ATOM 1550 O O . ASP A 1 198 ? 3.640 0.378 -14.968 1.00 93.19 198 ASP A O 1
ATOM 1554 N N . MET A 1 199 ? 5.791 -0.156 -14.670 1.00 93.25 199 MET A N 1
ATOM 1555 C CA . MET A 1 199 ? 6.183 1.224 -14.363 1.00 93.25 199 MET A CA 1
ATOM 1556 C C . MET A 1 199 ? 6.030 2.153 -15.574 1.00 93.25 199 MET A C 1
ATOM 1558 O O . MET A 1 199 ? 5.656 3.315 -15.413 1.00 93.25 199 MET A O 1
ATOM 1562 N N . ALA A 1 200 ? 6.310 1.672 -16.787 1.00 92.62 200 ALA A N 1
ATOM 1563 C CA . ALA A 1 200 ? 6.129 2.451 -18.007 1.00 92.62 200 ALA A CA 1
ATOM 1564 C C . ALA A 1 200 ? 4.661 2.807 -18.245 1.00 92.62 200 ALA A C 1
ATOM 1566 O O . ALA A 1 200 ? 4.376 3.977 -18.498 1.00 92.62 200 ALA A O 1
ATOM 1567 N N . TYR A 1 201 ? 3.748 1.853 -18.059 1.00 92.94 201 TYR A N 1
ATOM 1568 C CA . TYR A 1 201 ? 2.309 2.097 -18.113 1.00 92.94 201 TYR A CA 1
ATOM 1569 C C . TYR A 1 201 ? 1.869 3.169 -17.111 1.00 92.94 201 TYR A C 1
ATOM 1571 O O . TYR A 1 201 ? 1.189 4.131 -17.467 1.00 92.94 201 TYR A O 1
ATOM 1579 N N . LEU A 1 202 ? 2.304 3.042 -15.853 1.00 93.94 202 LEU A N 1
ATOM 1580 C CA . LEU A 1 202 ? 1.968 4.008 -14.805 1.00 93.94 202 LEU A CA 1
ATOM 1581 C C . LEU A 1 202 ? 2.519 5.403 -15.121 1.00 93.94 202 LEU A C 1
ATOM 1583 O O . LEU A 1 202 ? 1.816 6.398 -14.946 1.00 93.94 202 LEU A O 1
ATOM 1587 N N . CYS A 1 203 ? 3.761 5.486 -15.601 1.00 94.00 203 CYS A N 1
ATOM 1588 C CA . CYS A 1 203 ? 4.354 6.760 -15.990 1.00 94.00 203 CYS A CA 1
ATOM 1589 C C . CYS A 1 203 ? 3.596 7.395 -17.147 1.00 94.00 203 CYS A C 1
ATOM 1591 O O . CYS A 1 203 ? 3.376 8.597 -17.126 1.00 94.00 203 CYS A O 1
ATOM 1593 N N . GLU A 1 204 ? 3.161 6.615 -18.129 1.00 91.44 204 GLU A N 1
ATOM 1594 C CA . GLU A 1 204 ? 2.381 7.153 -19.233 1.00 91.44 204 GLU A CA 1
ATOM 1595 C C . GLU A 1 204 ? 1.027 7.698 -18.763 1.00 91.44 204 GLU A C 1
ATOM 1597 O O . GLU A 1 204 ? 0.655 8.823 -19.100 1.00 91.44 204 GLU A O 1
ATOM 1602 N N . MET A 1 205 ? 0.335 6.950 -17.901 1.00 92.31 205 MET A N 1
ATOM 1603 C CA . MET A 1 205 ? -0.953 7.361 -17.345 1.00 92.31 205 MET A CA 1
ATOM 1604 C C . MET A 1 205 ? -0.861 8.634 -16.489 1.00 92.31 205 MET A C 1
ATOM 1606 O O . MET A 1 205 ? -1.795 9.435 -16.471 1.00 92.31 205 MET A O 1
ATOM 1610 N N . PHE A 1 206 ? 0.245 8.823 -15.762 1.00 95.19 206 PHE A N 1
ATOM 1611 C CA . PHE A 1 206 ? 0.391 9.891 -14.766 1.00 95.19 206 PHE A CA 1
ATOM 1612 C C . PHE A 1 206 ? 1.417 10.976 -15.121 1.00 95.19 206 PHE A C 1
ATOM 1614 O O . PHE A 1 206 ? 1.652 11.880 -14.307 1.00 95.19 206 PHE A O 1
ATOM 1621 N N . ALA A 1 207 ? 2.015 10.926 -16.316 1.00 91.00 207 ALA A N 1
ATOM 1622 C CA . ALA A 1 207 ? 3.037 11.878 -16.744 1.00 91.00 207 ALA A CA 1
ATOM 1623 C C . ALA A 1 207 ? 2.537 13.317 -16.633 1.00 91.00 207 ALA A C 1
ATOM 1625 O O . ALA A 1 207 ? 3.218 14.164 -16.056 1.00 91.00 207 ALA A O 1
ATOM 1626 N N . ASN A 1 208 ? 1.328 13.596 -17.133 1.00 89.12 208 ASN A N 1
ATOM 1627 C CA . ASN A 1 208 ? 0.766 14.950 -17.197 1.00 89.12 208 ASN A CA 1
ATOM 1628 C C . ASN A 1 208 ? 1.760 15.961 -17.812 1.00 89.12 208 ASN A C 1
ATOM 1630 O O . ASN A 1 208 ? 1.927 17.068 -17.308 1.00 89.12 208 ASN A O 1
ATOM 1634 N N . GLY A 1 209 ? 2.462 15.549 -18.875 1.00 87.44 209 GLY A N 1
ATOM 1635 C CA . GLY A 1 209 ? 3.487 16.352 -19.554 1.00 87.44 209 GLY A CA 1
ATOM 1636 C C . GLY A 1 209 ? 4.894 16.288 -18.946 1.00 87.44 209 GLY A C 1
ATOM 1637 O O . GLY A 1 209 ? 5.807 16.886 -19.509 1.00 87.44 209 GLY A O 1
ATOM 1638 N N . ARG A 1 210 ? 5.093 15.565 -17.836 1.00 91.00 210 ARG A N 1
ATOM 1639 C CA . ARG A 1 210 ? 6.411 15.347 -17.215 1.00 91.00 210 ARG A CA 1
ATOM 1640 C C . ARG A 1 210 ? 7.185 14.219 -17.888 1.00 91.00 210 ARG A C 1
ATOM 1642 O O . ARG A 1 210 ? 6.608 13.329 -18.514 1.00 91.00 210 ARG A O 1
ATOM 1649 N N . GLU A 1 211 ? 8.504 14.229 -17.711 1.00 91.44 211 GLU A N 1
ATOM 1650 C CA . GLU A 1 211 ? 9.361 13.152 -18.200 1.00 91.44 211 GLU A CA 1
ATOM 1651 C C . GLU A 1 211 ? 9.198 11.867 -17.376 1.00 91.44 211 GLU A C 1
ATOM 1653 O O . GLU A 1 211 ? 8.764 11.869 -16.218 1.00 91.44 211 GLU A O 1
ATOM 1658 N N . TRP A 1 212 ? 9.590 10.742 -17.978 1.00 90.12 212 TRP A N 1
ATOM 1659 C CA . TRP A 1 212 ? 9.477 9.425 -17.355 1.00 90.12 212 TRP A CA 1
ATOM 1660 C C . TRP A 1 212 ? 10.210 9.320 -16.004 1.00 90.12 212 TRP A C 1
ATOM 1662 O O . TRP A 1 212 ? 9.576 8.873 -15.049 1.00 90.12 212 TRP A O 1
ATOM 1672 N N . PRO A 1 213 ? 11.484 9.756 -15.853 1.00 90.38 213 PRO A N 1
ATOM 1673 C CA . PRO A 1 213 ? 12.188 9.627 -14.574 1.00 90.38 213 PRO A CA 1
ATOM 1674 C C . PRO A 1 213 ? 11.520 10.419 -13.446 1.00 90.38 213 PRO A C 1
ATOM 1676 O O . PRO A 1 213 ? 11.389 9.911 -12.336 1.00 90.38 213 PRO A O 1
ATOM 1679 N N . GLU A 1 214 ? 11.051 11.632 -13.748 1.00 93.25 214 GLU A N 1
ATOM 1680 C CA . GLU A 1 214 ? 10.345 12.489 -12.793 1.00 93.25 214 GLU A CA 1
ATOM 1681 C C . GLU A 1 214 ? 9.010 11.864 -12.369 1.00 93.25 214 GLU A C 1
ATOM 1683 O O . GLU A 1 214 ? 8.671 11.833 -11.186 1.00 93.25 214 GLU A O 1
ATOM 1688 N N . THR A 1 215 ? 8.262 11.324 -13.331 1.00 94.81 215 THR A N 1
ATOM 1689 C CA . THR A 1 215 ? 6.965 10.694 -13.068 1.00 94.81 215 THR A CA 1
ATOM 1690 C C . THR A 1 215 ? 7.120 9.424 -12.236 1.00 94.81 215 THR A C 1
ATOM 1692 O O . THR A 1 215 ? 6.395 9.242 -11.258 1.00 94.81 215 THR A O 1
ATOM 1695 N N . ALA A 1 216 ? 8.093 8.575 -12.577 1.00 93.25 216 ALA A N 1
ATOM 1696 C CA . ALA A 1 216 ? 8.401 7.366 -11.820 1.00 93.25 216 ALA A CA 1
ATOM 1697 C C . ALA A 1 216 ? 8.789 7.705 -10.374 1.00 93.25 216 ALA A C 1
ATOM 1699 O O . ALA A 1 216 ? 8.254 7.120 -9.431 1.00 93.25 216 ALA A O 1
ATOM 1700 N N . GLU A 1 217 ? 9.681 8.683 -10.189 1.00 93.38 217 GLU A N 1
ATOM 1701 C CA . GLU A 1 217 ? 10.110 9.131 -8.864 1.00 93.38 217 GLU A CA 1
ATOM 1702 C C . GLU A 1 217 ? 8.940 9.698 -8.043 1.00 93.38 217 GLU A C 1
ATOM 1704 O O . GLU A 1 217 ? 8.822 9.414 -6.849 1.00 93.38 217 GLU A O 1
ATOM 1709 N N . ASP A 1 218 ? 8.050 10.471 -8.663 1.00 95.62 218 ASP A N 1
ATOM 1710 C CA . ASP A 1 218 ? 6.853 11.006 -8.016 1.00 95.62 218 ASP A CA 1
ATOM 1711 C C . ASP A 1 218 ? 5.883 9.901 -7.572 1.00 95.62 218 ASP A C 1
ATOM 1713 O O . ASP A 1 218 ? 5.407 9.938 -6.436 1.00 95.62 218 ASP A O 1
ATOM 1717 N N . ILE A 1 219 ? 5.618 8.904 -8.424 1.00 96.00 219 ILE A N 1
ATOM 1718 C CA . ILE A 1 219 ? 4.753 7.761 -8.091 1.00 96.00 219 ILE A CA 1
ATOM 1719 C C . ILE A 1 219 ? 5.324 6.999 -6.895 1.00 96.00 219 ILE A C 1
ATOM 1721 O O . ILE A 1 219 ? 4.624 6.809 -5.900 1.00 96.00 219 ILE A O 1
ATOM 1725 N N . VAL A 1 220 ? 6.597 6.600 -6.975 1.00 94.56 220 VAL A N 1
ATOM 1726 C CA . VAL A 1 220 ? 7.287 5.842 -5.921 1.00 94.56 220 VAL A CA 1
ATOM 1727 C C . VAL A 1 220 ? 7.238 6.599 -4.596 1.00 94.56 220 VAL A C 1
ATOM 1729 O O . VAL A 1 220 ? 6.765 6.060 -3.595 1.00 94.56 220 VAL A O 1
ATOM 1732 N N . ASN A 1 221 ? 7.688 7.857 -4.590 1.00 93.19 221 ASN A N 1
ATOM 1733 C CA . ASN A 1 221 ? 7.755 8.658 -3.370 1.00 93.19 221 ASN A CA 1
ATOM 1734 C C . ASN A 1 221 ? 6.366 8.872 -2.769 1.00 93.19 221 ASN A C 1
ATOM 1736 O O . ASN A 1 221 ? 6.190 8.689 -1.568 1.00 93.19 221 ASN A O 1
ATOM 1740 N N . THR A 1 222 ? 5.376 9.210 -3.601 1.00 95.75 222 THR A N 1
ATOM 1741 C CA . THR A 1 222 ? 4.002 9.443 -3.142 1.00 95.75 222 THR A CA 1
ATOM 1742 C C . THR A 1 222 ? 3.421 8.180 -2.515 1.00 95.75 222 THR A C 1
ATOM 1744 O O . THR A 1 222 ? 2.807 8.256 -1.457 1.00 95.75 222 THR A O 1
ATOM 1747 N N . VAL A 1 223 ? 3.622 7.010 -3.130 1.00 96.31 223 VAL A N 1
ATOM 1748 C CA . VAL A 1 223 ? 3.102 5.735 -2.614 1.00 96.31 223 VAL A CA 1
ATOM 1749 C C . VAL A 1 223 ? 3.747 5.378 -1.275 1.00 96.31 223 VAL A C 1
ATOM 1751 O O . VAL A 1 223 ? 3.020 5.059 -0.336 1.00 96.31 223 VAL A O 1
ATOM 1754 N N . ILE A 1 224 ? 5.079 5.449 -1.160 1.00 94.19 224 ILE A N 1
ATOM 1755 C CA . ILE A 1 224 ? 5.773 5.103 0.092 1.00 94.19 224 ILE A CA 1
ATOM 1756 C C . ILE A 1 224 ? 5.429 6.107 1.199 1.00 94.19 224 ILE A C 1
ATOM 1758 O O . ILE A 1 224 ? 5.104 5.694 2.314 1.00 94.19 224 ILE A O 1
ATOM 1762 N N . GLU A 1 225 ? 5.454 7.411 0.913 1.00 94.31 225 GLU A N 1
ATOM 1763 C CA . GLU A 1 225 ? 5.109 8.448 1.893 1.00 94.31 225 GLU A CA 1
ATOM 1764 C C . GLU A 1 225 ? 3.660 8.295 2.369 1.00 94.31 225 GLU A C 1
ATOM 1766 O O . GLU A 1 225 ? 3.382 8.331 3.569 1.00 94.31 225 GLU A O 1
ATOM 1771 N N . PHE A 1 226 ? 2.732 8.063 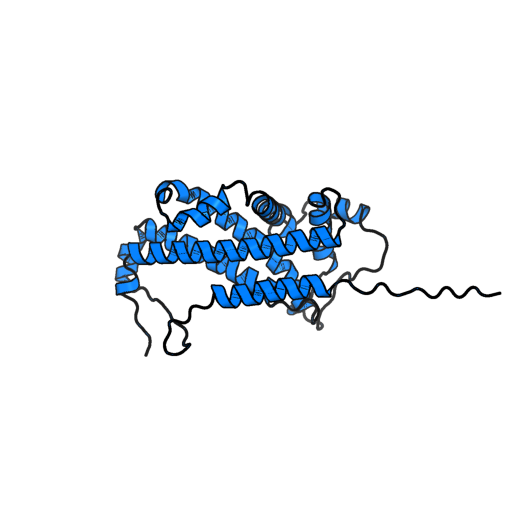1.441 1.00 96.88 226 PHE A N 1
ATOM 1772 C CA . PHE A 1 226 ? 1.327 7.885 1.772 1.00 96.88 226 PHE A CA 1
ATOM 1773 C C . PHE A 1 226 ? 1.085 6.600 2.571 1.00 96.88 226 PHE A C 1
ATOM 1775 O O . PHE A 1 226 ? 0.370 6.640 3.570 1.00 96.88 226 PHE A O 1
ATOM 1782 N N . ALA A 1 227 ? 1.729 5.485 2.207 1.00 96.75 227 ALA A N 1
ATOM 1783 C CA . ALA A 1 227 ? 1.676 4.236 2.970 1.00 96.75 227 ALA A CA 1
ATOM 1784 C C . ALA A 1 227 ? 2.203 4.415 4.402 1.00 96.75 227 ALA A C 1
ATOM 1786 O O . ALA A 1 227 ? 1.587 3.940 5.356 1.00 96.75 227 ALA A O 1
ATOM 1787 N N . THR A 1 228 ? 3.304 5.151 4.551 1.00 93.06 228 THR A N 1
ATOM 1788 C CA . THR A 1 228 ? 3.924 5.483 5.841 1.00 93.06 228 THR A CA 1
ATOM 1789 C C . THR A 1 228 ? 2.984 6.303 6.716 1.00 93.06 228 THR A C 1
ATOM 1791 O O . THR A 1 228 ? 2.640 5.891 7.823 1.00 93.06 228 THR A O 1
ATOM 1794 N N . ARG A 1 229 ? 2.492 7.435 6.196 1.00 95.06 229 ARG A N 1
ATOM 1795 C CA . ARG A 1 229 ? 1.531 8.292 6.905 1.00 95.06 229 ARG A CA 1
ATOM 1796 C C . ARG A 1 229 ? 0.271 7.518 7.289 1.00 95.06 229 ARG A C 1
ATOM 1798 O O . ARG A 1 229 ? -0.263 7.715 8.378 1.00 95.06 229 ARG A O 1
ATOM 1805 N N . PHE A 1 230 ? -0.180 6.611 6.420 1.00 97.31 230 PHE A N 1
ATOM 1806 C CA . PHE A 1 230 ? -1.364 5.795 6.661 1.00 97.31 230 PHE A CA 1
ATOM 1807 C C . PHE A 1 230 ? -1.127 4.785 7.787 1.00 97.31 230 PHE A C 1
ATOM 1809 O O . PHE A 1 230 ? -1.995 4.622 8.643 1.00 97.31 230 PHE A O 1
ATOM 1816 N N . LEU A 1 231 ? 0.049 4.148 7.835 1.00 95.56 231 LEU A N 1
ATOM 1817 C CA . LEU A 1 231 ? 0.458 3.275 8.940 1.00 95.56 231 LEU A CA 1
ATOM 1818 C C . LEU A 1 231 ? 0.496 4.020 10.274 1.00 95.56 231 LEU A C 1
ATOM 1820 O O . LEU A 1 231 ? -0.053 3.521 11.253 1.00 95.56 231 LEU A O 1
ATOM 1824 N N . VAL A 1 232 ? 1.084 5.216 10.307 1.00 92.75 232 VAL A N 1
ATOM 1825 C CA . VAL A 1 232 ? 1.137 6.050 11.519 1.00 92.75 232 VAL A CA 1
ATOM 1826 C C . VAL A 1 232 ? -0.268 6.451 11.969 1.00 92.75 232 VAL A C 1
ATOM 1828 O O . VAL A 1 232 ? -0.595 6.370 13.150 1.00 92.75 232 VAL A O 1
ATOM 1831 N N . ALA A 1 233 ? -1.139 6.838 11.035 1.00 95.50 233 ALA A N 1
ATOM 1832 C CA . ALA A 1 233 ? -2.532 7.141 11.347 1.00 95.50 233 ALA A CA 1
ATOM 1833 C C . ALA A 1 233 ? -3.292 5.900 11.860 1.00 95.50 233 ALA A C 1
ATOM 1835 O O . ALA A 1 233 ? -4.096 6.014 12.786 1.00 95.50 233 ALA A O 1
ATOM 1836 N N . CYS A 1 234 ? -3.007 4.712 11.311 1.00 96.38 234 CYS A N 1
ATOM 1837 C CA . CYS A 1 234 ? -3.553 3.452 11.812 1.00 96.38 234 CYS A CA 1
ATOM 1838 C C . CYS A 1 234 ? -3.064 3.144 13.225 1.00 96.38 234 CYS A C 1
ATOM 1840 O O . CYS A 1 234 ? -3.886 2.767 14.047 1.00 96.38 234 CYS A O 1
ATOM 1842 N N . GLU A 1 235 ? -1.775 3.321 13.521 1.00 92.62 235 GLU A N 1
ATOM 1843 C CA . GLU A 1 235 ? -1.204 3.075 14.852 1.00 92.62 235 GLU A CA 1
ATOM 1844 C C . GLU A 1 235 ? -1.867 3.948 15.919 1.00 92.62 235 GLU A C 1
ATOM 1846 O O . GLU A 1 235 ? -2.328 3.426 16.935 1.00 92.62 235 GLU A O 1
ATOM 1851 N N . ARG A 1 236 ? -2.030 5.247 15.643 1.00 91.31 236 ARG A N 1
ATOM 1852 C CA . ARG A 1 236 ? -2.705 6.181 16.557 1.00 91.31 236 ARG A CA 1
ATOM 1853 C C . ARG A 1 236 ? -4.152 5.780 16.820 1.00 91.31 236 ARG A C 1
ATOM 1855 O O . ARG A 1 236 ? -4.587 5.739 17.968 1.00 91.31 236 ARG A O 1
ATOM 1862 N N . PHE A 1 237 ? -4.896 5.457 15.764 1.00 95.50 237 PHE A N 1
ATOM 1863 C CA . PHE A 1 237 ? -6.282 5.016 15.900 1.00 95.50 237 PHE A CA 1
ATOM 1864 C C . PHE A 1 237 ? -6.387 3.653 16.602 1.00 95.50 237 PHE A C 1
ATOM 1866 O O . PHE A 1 237 ? -7.265 3.443 17.436 1.00 95.50 237 PHE A O 1
ATOM 1873 N N . HIS A 1 238 ? -5.460 2.739 16.311 1.00 93.12 238 HIS A N 1
ATOM 1874 C CA . HIS A 1 238 ? -5.364 1.426 16.940 1.00 93.12 238 HIS A CA 1
ATOM 1875 C C . HIS A 1 238 ? -5.109 1.551 18.445 1.00 93.12 238 HIS A C 1
ATOM 1877 O O . HIS A 1 238 ? -5.786 0.879 19.214 1.00 93.12 238 HIS A O 1
ATOM 1883 N N . ALA A 1 239 ? -4.219 2.449 18.881 1.00 88.69 239 ALA A N 1
ATOM 1884 C CA . ALA A 1 239 ? -3.997 2.730 20.301 1.00 88.69 239 ALA A CA 1
ATOM 1885 C C . ALA A 1 239 ? -5.293 3.168 21.010 1.00 88.69 239 ALA A C 1
ATOM 1887 O O . ALA A 1 239 ? -5.656 2.598 22.034 1.00 88.69 239 ALA A O 1
ATOM 1888 N N . THR A 1 240 ? -6.067 4.079 20.408 1.00 90.56 240 THR A N 1
ATOM 1889 C CA . THR A 1 240 ? -7.375 4.485 20.956 1.00 90.56 240 THR A CA 1
ATOM 1890 C C . THR A 1 240 ? -8.363 3.318 21.063 1.00 90.56 240 THR A C 1
ATOM 1892 O O . THR A 1 240 ? -9.119 3.230 22.029 1.00 90.56 240 THR A O 1
ATOM 1895 N N . LEU A 1 241 ? -8.375 2.404 20.088 1.00 92.38 241 LEU A N 1
ATOM 1896 C CA . LEU A 1 241 ? -9.230 1.215 20.138 1.00 92.38 241 LEU A CA 1
ATOM 1897 C C . LEU A 1 241 ? -8.776 0.212 21.212 1.00 92.38 241 LEU A C 1
ATOM 1899 O O . LEU A 1 241 ? -9.626 -0.414 21.845 1.00 92.38 241 LEU A O 1
ATOM 1903 N N . ILE A 1 242 ? -7.467 0.065 21.449 1.00 89.44 242 ILE A N 1
ATOM 1904 C CA . ILE A 1 242 ? -6.934 -0.752 22.553 1.00 89.44 242 ILE A CA 1
ATOM 1905 C C . ILE A 1 242 ? -7.441 -0.214 23.893 1.00 89.44 242 ILE A C 1
ATOM 1907 O O . ILE A 1 242 ? -7.931 -0.996 24.711 1.00 89.44 242 ILE A O 1
ATOM 1911 N N . ASP A 1 243 ? -7.355 1.102 24.093 1.00 86.69 243 ASP A N 1
ATOM 1912 C CA . ASP A 1 243 ? -7.792 1.745 25.333 1.00 86.69 243 ASP A CA 1
ATOM 1913 C C . ASP A 1 243 ? -9.295 1.549 25.550 1.00 86.69 243 ASP A C 1
ATOM 1915 O O . ASP A 1 243 ? -9.711 1.143 26.626 1.00 86.69 243 ASP A O 1
ATOM 1919 N N . ARG A 1 244 ? -10.121 1.727 24.512 1.00 87.75 244 ARG A N 1
ATOM 1920 C CA . ARG A 1 244 ? -11.581 1.512 24.597 1.00 87.75 244 ARG A CA 1
ATOM 1921 C C . ARG A 1 244 ? -11.984 0.085 24.911 1.00 87.75 244 ARG A C 1
ATOM 1923 O O . ARG A 1 244 ? -12.987 -0.152 25.575 1.00 87.75 244 ARG A O 1
ATOM 1930 N N . THR A 1 245 ? -11.220 -0.863 24.389 1.00 87.81 245 THR A N 1
ATOM 1931 C CA . THR A 1 245 ? -11.477 -2.286 24.592 1.00 87.81 245 THR A CA 1
ATOM 1932 C C . THR A 1 245 ? -10.835 -2.803 25.877 1.00 87.81 245 THR A C 1
ATOM 1934 O O . THR A 1 245 ? -10.903 -4.008 26.124 1.00 87.81 245 THR A O 1
ATOM 1937 N N . ASN A 1 246 ? -10.218 -1.940 26.702 1.00 83.38 246 ASN A N 1
ATOM 1938 C CA . ASN A 1 246 ? -9.504 -2.280 27.938 1.00 83.38 246 ASN A CA 1
ATOM 1939 C C . ASN A 1 246 ? -8.613 -3.529 27.784 1.00 83.38 246 ASN A C 1
ATOM 1941 O O . ASN A 1 246 ? -8.602 -4.417 28.635 1.00 83.38 246 ASN A O 1
ATOM 1945 N N . ILE A 1 247 ? -7.910 -3.671 26.656 1.00 78.81 247 ILE A N 1
ATOM 1946 C CA . ILE A 1 247 ? -7.041 -4.841 26.422 1.00 78.81 247 ILE A CA 1
ATOM 1947 C C . ILE A 1 247 ? -5.769 -4.759 27.273 1.00 78.81 247 ILE A C 1
ATOM 1949 O O . ILE A 1 247 ? -5.228 -5.791 27.676 1.00 78.81 247 ILE A O 1
ATOM 1953 N N . ASN A 1 248 ? -5.331 -3.539 27.592 1.00 68.69 248 ASN A N 1
ATOM 1954 C CA . ASN A 1 248 ? -4.113 -3.271 28.354 1.00 68.69 248 ASN A CA 1
ATOM 1955 C C . ASN A 1 248 ? -4.128 -3.877 29.771 1.00 68.69 248 ASN A C 1
ATOM 1957 O O . ASN A 1 248 ? -3.077 -4.241 30.289 1.00 68.69 248 ASN A O 1
ATOM 1961 N N . GLU A 1 249 ? -5.305 -4.077 30.371 1.00 58.28 249 GLU A N 1
ATOM 1962 C CA . GLU A 1 249 ? -5.467 -4.651 31.720 1.00 58.28 249 GLU A CA 1
ATOM 1963 C C . GLU A 1 249 ? -5.088 -6.146 31.810 1.00 58.28 249 GLU A C 1
ATOM 1965 O O . GLU A 1 249 ? -5.055 -6.726 32.896 1.00 58.28 249 GLU A O 1
ATOM 1970 N N . HIS A 1 250 ? -4.793 -6.795 30.678 1.00 52.59 250 HIS A N 1
ATOM 1971 C CA . HIS A 1 250 ? -4.478 -8.226 30.601 1.00 52.59 250 HIS A CA 1
ATOM 1972 C C . HIS A 1 250 ? -3.183 -8.524 29.829 1.00 52.59 250 HIS A C 1
ATOM 1974 O O . HIS A 1 250 ? -2.984 -9.638 29.340 1.00 52.59 250 HIS A O 1
ATOM 1980 N N . VAL A 1 251 ? -2.295 -7.531 29.724 1.00 51.34 251 VAL A N 1
ATOM 1981 C CA . VAL A 1 251 ? -0.971 -7.658 29.103 1.00 51.34 251 VAL A CA 1
ATOM 1982 C C . VAL A 1 251 ? -0.023 -8.363 30.071 1.00 51.34 251 VAL A C 1
ATOM 1984 O O . VAL A 1 251 ? 0.385 -7.801 31.082 1.00 51.34 251 VAL A O 1
ATOM 1987 N N . PHE A 1 252 ? 0.355 -9.599 29.753 1.00 46.72 252 PHE A N 1
ATOM 1988 C CA . PHE A 1 252 ? 1.399 -10.311 30.485 1.00 46.72 252 PHE A CA 1
ATOM 1989 C C . PHE A 1 252 ? 2.767 -9.978 29.877 1.00 46.72 252 PHE A C 1
ATOM 1991 O O . PHE A 1 252 ? 3.044 -10.344 28.733 1.00 46.72 252 PHE A O 1
ATOM 1998 N N . ALA A 1 253 ? 3.632 -9.300 30.636 1.00 46.34 253 ALA A N 1
ATOM 1999 C CA . ALA A 1 253 ? 5.051 -9.235 30.305 1.00 46.34 253 ALA A CA 1
ATOM 2000 C C . ALA A 1 253 ? 5.653 -10.637 30.495 1.00 46.34 253 ALA A C 1
ATOM 2002 O O . ALA A 1 253 ? 5.513 -11.226 31.567 1.00 46.34 253 ALA A O 1
ATOM 2003 N N . MET A 1 254 ? 6.291 -11.194 29.461 1.00 47.25 254 MET A N 1
ATOM 2004 C CA . MET A 1 254 ? 7.076 -12.416 29.650 1.00 47.25 254 MET A CA 1
ATOM 2005 C C . MET A 1 254 ? 8.367 -12.055 30.386 1.00 47.25 254 MET A C 1
ATOM 2007 O O . MET A 1 254 ? 9.102 -11.174 29.933 1.00 47.25 254 MET A O 1
ATOM 2011 N N . GLY A 1 255 ? 8.587 -12.709 31.529 1.00 38.84 255 GLY A N 1
ATOM 2012 C CA . GLY A 1 255 ? 9.875 -12.732 32.225 1.00 38.84 255 GLY A CA 1
ATOM 2013 C C . GLY A 1 255 ? 10.944 -13.466 31.432 1.00 38.84 255 GLY A C 1
ATOM 2014 O O . GLY A 1 255 ? 10.576 -14.334 30.606 1.00 38.84 255 GLY A O 1
#

pLDDT: mean 84.0, std 17.7, range [34.72, 98.19]

Secondary structure (DSSP, 8-state):
-------------THHHHHHHHHHHHHHHHHH----TTS-PPP-----HHHHHHHTT-HHHHHHHHHHHHHHHHHHHHHHHHH--TTT-HHHHHHHHHHHHHHHHHHHHHHHHHHHHHHHHTT-HHHHHHHHHHH-STTHHHHHHHHHHIIIIIS---TTSHHHHHHHTTSPSS-----B-SSSSTTT-B-HHHHHHHHHHHHHHH-TT--HHHHHHHHHHHHHHHHHHHHHHHHHHHHHHHHHTT-GGG-----

Radius of gyration: 21.97 Å; chains: 1; bounding box: 60×38×75 Å

Foldseek 3Di:
DDDDDDDDDDDDPPVPLLVLLVVLVVVLCVLVDDDPDDDPDDFDFDDDPVLCVVCVPPVLSVLLVVLVVLLVQLVCLLCQQSVQDCPPALLSVVSNLLSLLSNLLSVLVVLVSLVVCCVVCVVPPLSVLSVCCSPNPVNVVLNVLSVCSNVDPHPDDPPVCPLVVVQVVPDDDDDDQQKDAPDPDPSGIDRRVSSVSSLSSQCVVQVPVNDSVVSSSCSSSSSSVSSSSNSSSSVSSSVVSCVVSVSVVRGDDDD

Sequence (255 aa):
MAISRKRKGAKRQTGSSKAKILGIRDRLTAEMAKPDPENGKPWRVQLNGSRLAYLRGDPDFLTLVKIGRVMNAIAFAVHGAVYGDPEGSVVGARQYRRSLYVAAGYVHEGIRLVQSIKGRYLTEPAFDALRTMALGYDDKKARDYVRVIRNMTAFHLDEADIVTREVLCKIPPGMYDLAGGDDRTVATFNFDFADRIDMAYLCEMFANGREWPETAEDIVNTVIEFATRFLVACERFHATLIDRTNINEHVFAMG